Protein AF-A0AA39MMM9-F1 (afdb_monomer)

Organism: NCBI:txid47425

Radius of gyration: 21.9 Å; Cα contacts (8 Å, |Δi|>4): 600; chains: 1; bounding box: 53×46×62 Å

Secondary structure (DSSP, 8-state):
------PPTT-------SS------------GGG---------S-THHHHHHHHHHHHTTT--EEEEEE----S--HHHHHHHHTGGGEEEEEEEE-GGGGGGGGGGTT--TT--EEEEEE----TT-------GGGTT-TT--EEEEES-----TTSS-GGG-SEEEESSSSS---HHHHHH-TT--EEEE---GGG-----PPEE-TT--EEEE---TTHHHHHHHEE-TT--EEEE-TTSSTT-HHHHHHHHHHHHHHHT----EEEE---TT--THHHHHHHHT-TT--EEEE-S--HHHHHHHHHHHHH--

Nearest PDB structures (foldseek):
  4onq-assembly1_A  TM=5.165E-01  e=9.467E+00  Nicotiana tabacum
  7xuh-assembly1_A  TM=2.900E-01  e=2.124E+00  Homo sapiens
  4nzj-assembly1_A  TM=3.693E-01  e=8.975E+00  Bacteroides fragilis NCTC 9343
  4onj-assembly1_A  TM=2.825E-01  e=8.975E+00  Nicotiana tabacum

Structure (mmCIF, N/CA/C/O backbone):
data_AF-A0AA39MMM9-F1
#
_entry.id   AF-A0AA39MMM9-F1
#
loop_
_atom_site.group_PDB
_atom_site.id
_atom_site.type_symbol
_atom_site.label_atom_id
_atom_site.label_alt_id
_atom_site.label_comp_id
_atom_site.label_asym_id
_atom_site.label_entity_id
_atom_site.label_seq_id
_atom_site.pdbx_PDB_ins_code
_atom_site.Cartn_x
_atom_site.Cartn_y
_atom_site.Cartn_z
_atom_site.occupancy
_atom_site.B_iso_or_equiv
_atom_site.auth_seq_id
_atom_site.auth_comp_id
_atom_site.auth_asym_id
_atom_site.auth_atom_id
_atom_site.pdbx_PDB_model_num
ATOM 1 N N . MET A 1 1 ? 28.972 -2.865 10.527 1.00 24.56 1 MET A N 1
ATOM 2 C CA . MET A 1 1 ? 28.352 -4.112 11.024 1.00 24.56 1 MET A CA 1
ATOM 3 C C . MET A 1 1 ? 26.846 -3.914 10.938 1.00 24.56 1 MET A C 1
ATOM 5 O O . MET A 1 1 ? 26.299 -3.146 11.717 1.00 24.56 1 MET A O 1
ATOM 9 N N . THR A 1 2 ? 26.211 -4.451 9.898 1.00 24.20 2 THR A N 1
ATOM 10 C CA . THR A 1 2 ? 24.817 -4.130 9.550 1.00 24.20 2 THR A CA 1
ATOM 11 C C . THR A 1 2 ? 23.917 -5.272 10.001 1.00 24.20 2 THR A C 1
ATOM 13 O O . THR A 1 2 ? 24.153 -6.419 9.630 1.00 24.20 2 THR A O 1
ATOM 16 N N . TYR A 1 3 ? 22.902 -4.968 10.806 1.00 22.06 3 TYR A N 1
ATOM 17 C CA . TYR A 1 3 ? 21.914 -5.947 11.250 1.00 22.06 3 TYR A CA 1
ATOM 18 C C . TYR A 1 3 ? 20.801 -6.074 10.207 1.00 22.06 3 TYR A C 1
ATOM 20 O O . TYR A 1 3 ? 20.122 -5.098 9.893 1.00 22.06 3 TYR A O 1
ATOM 28 N N . VAL A 1 4 ? 20.587 -7.286 9.695 1.00 25.67 4 VAL A N 1
ATOM 29 C CA . VAL A 1 4 ? 19.349 -7.657 9.000 1.00 25.67 4 VAL A CA 1
ATOM 30 C C . VAL A 1 4 ? 18.414 -8.235 10.055 1.00 25.67 4 VAL A C 1
ATOM 32 O O . VAL A 1 4 ? 18.510 -9.408 10.408 1.00 25.67 4 VAL A O 1
ATOM 35 N N . MET A 1 5 ? 17.531 -7.405 10.601 1.00 24.44 5 MET A N 1
ATOM 36 C CA . MET A 1 5 ? 16.431 -7.892 11.433 1.00 24.44 5 MET A CA 1
ATOM 37 C C . MET A 1 5 ? 15.344 -8.432 10.502 1.00 24.44 5 MET A C 1
ATOM 39 O O . MET A 1 5 ? 14.824 -7.697 9.662 1.00 24.44 5 MET A O 1
ATOM 43 N N . ARG A 1 6 ? 15.004 -9.720 10.634 1.00 24.30 6 ARG A N 1
ATOM 44 C CA . ARG A 1 6 ? 13.805 -10.286 10.001 1.00 24.30 6 ARG A CA 1
ATOM 45 C C . ARG A 1 6 ? 12.577 -9.613 10.617 1.00 24.30 6 ARG A C 1
ATOM 47 O O . ARG A 1 6 ? 12.167 -9.966 11.717 1.00 24.30 6 ARG A O 1
ATOM 54 N N . GLY A 1 7 ? 12.016 -8.636 9.911 1.00 29.09 7 GLY A N 1
ATOM 55 C CA . GLY A 1 7 ? 10.635 -8.210 10.114 1.00 29.09 7 GLY A CA 1
ATOM 56 C C . GLY A 1 7 ? 9.666 -9.248 9.544 1.00 29.09 7 GLY A C 1
ATOM 57 O O . GLY A 1 7 ? 10.056 -10.074 8.716 1.00 29.09 7 GLY A O 1
ATOM 58 N N . ALA A 1 8 ? 8.416 -9.208 10.006 1.00 27.25 8 ALA A N 1
ATOM 59 C CA . ALA A 1 8 ? 7.326 -10.037 9.496 1.00 27.25 8 ALA A CA 1
ATOM 60 C C . ALA A 1 8 ? 7.238 -9.989 7.950 1.00 27.25 8 ALA A C 1
ATOM 62 O O . ALA A 1 8 ? 7.577 -8.960 7.351 1.00 27.25 8 ALA A O 1
ATOM 63 N N . PRO A 1 9 ? 6.798 -11.081 7.293 1.00 27.22 9 PRO A N 1
ATOM 64 C CA . PRO A 1 9 ? 6.631 -11.113 5.841 1.00 27.22 9 PRO A CA 1
ATOM 65 C C . PRO A 1 9 ? 5.718 -9.959 5.401 1.00 27.22 9 PRO A C 1
ATOM 67 O O . PRO A 1 9 ? 4.576 -9.881 5.836 1.00 27.22 9 PRO A O 1
ATOM 70 N N . GLY A 1 10 ? 6.249 -9.044 4.585 1.00 30.28 10 GLY A N 1
ATOM 71 C CA . GLY A 1 10 ? 5.505 -7.898 4.044 1.00 30.28 10 GLY A CA 1
ATOM 72 C C . GLY A 1 10 ? 5.986 -6.512 4.488 1.00 30.28 10 GLY A C 1
ATOM 73 O O . GLY A 1 10 ? 5.628 -5.529 3.852 1.00 30.28 10 GLY A O 1
ATOM 74 N N . CYS A 1 11 ? 6.851 -6.386 5.504 1.00 27.75 11 CYS A N 1
ATOM 75 C CA . CYS A 1 11 ? 7.323 -5.071 5.961 1.00 27.75 11 CYS A CA 1
ATOM 76 C C . CYS A 1 11 ? 8.853 -4.948 5.902 1.00 27.75 11 CYS A C 1
ATOM 78 O O . CYS A 1 11 ? 9.574 -5.344 6.819 1.00 27.75 11 CYS A O 1
ATOM 80 N N . TRP A 1 12 ? 9.364 -4.370 4.812 1.00 36.41 12 TRP A N 1
ATOM 81 C CA . TRP A 1 12 ? 10.788 -4.07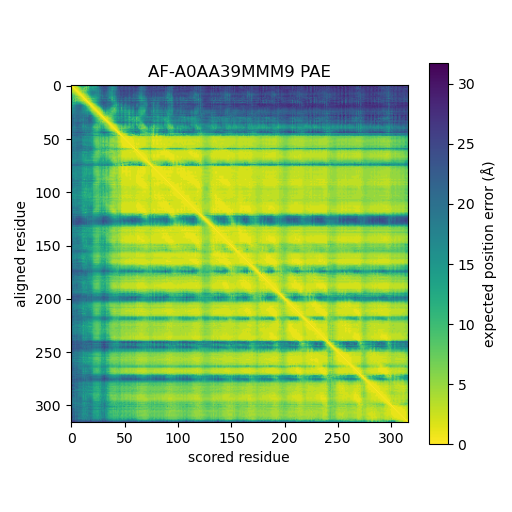1 4.650 1.00 36.41 12 TRP A CA 1
ATOM 82 C C . TRP A 1 12 ? 11.092 -2.672 5.208 1.00 36.41 12 TRP A C 1
ATOM 84 O O . TRP A 1 12 ? 10.772 -1.668 4.574 1.00 36.41 12 TRP A O 1
ATOM 94 N N . ARG A 1 13 ? 11.716 -2.581 6.392 1.00 31.34 13 ARG A N 1
ATOM 95 C CA . ARG A 1 13 ? 12.253 -1.309 6.917 1.00 31.34 13 ARG A CA 1
ATOM 96 C C . ARG A 1 13 ? 13.713 -1.130 6.495 1.00 31.34 13 ARG A C 1
ATOM 98 O O . ARG A 1 13 ? 14.537 -2.017 6.704 1.00 31.34 13 ARG A O 1
ATOM 105 N N . TRP A 1 14 ? 14.024 0.033 5.926 1.00 38.66 14 TRP A N 1
ATOM 106 C CA . TRP A 1 14 ? 15.371 0.422 5.504 1.00 38.66 14 TRP A CA 1
ATOM 107 C C . TRP A 1 14 ? 16.007 1.349 6.541 1.00 38.66 14 TRP A C 1
ATOM 109 O O . TRP A 1 14 ? 15.397 2.341 6.929 1.00 38.66 14 TRP A O 1
ATOM 119 N N . TYR A 1 15 ? 17.249 1.067 6.935 1.00 31.44 15 TYR A N 1
ATOM 120 C CA . TYR A 1 15 ? 18.100 2.017 7.653 1.00 31.44 15 TYR A CA 1
ATOM 121 C C . TYR A 1 15 ? 19.281 2.377 6.751 1.00 31.44 15 TYR A C 1
ATOM 123 O O . TYR A 1 15 ? 20.077 1.508 6.396 1.00 31.44 15 TYR A O 1
ATOM 131 N N . ALA A 1 16 ? 19.380 3.647 6.359 1.00 33.34 16 ALA A N 1
ATOM 132 C CA . ALA A 1 16 ? 20.554 4.188 5.685 1.00 33.34 16 ALA A CA 1
ATOM 133 C C . ALA A 1 16 ? 21.486 4.784 6.748 1.00 33.34 16 ALA A C 1
ATOM 135 O O . ALA A 1 16 ? 21.186 5.826 7.326 1.00 33.34 16 ALA A O 1
ATOM 136 N N . LEU A 1 17 ? 22.601 4.111 7.025 1.00 29.41 17 LEU A N 1
ATOM 137 C CA . LEU A 1 17 ? 23.697 4.660 7.819 1.00 29.41 17 LEU A CA 1
ATOM 138 C C . LEU A 1 17 ? 24.858 4.955 6.868 1.00 29.41 17 LEU A C 1
ATOM 140 O O . LEU A 1 17 ? 25.491 4.026 6.388 1.00 29.41 17 LEU A O 1
ATOM 144 N N . GLY A 1 18 ? 25.098 6.244 6.611 1.00 31.69 18 GLY A N 1
ATOM 145 C CA . GLY A 1 18 ? 26.367 6.785 6.114 1.00 31.69 18 GLY A CA 1
ATOM 146 C C . GLY A 1 18 ? 26.784 6.424 4.684 1.00 31.69 18 GLY A C 1
ATOM 147 O O . GLY A 1 18 ? 27.328 5.357 4.453 1.00 31.69 18 GLY A O 1
ATOM 148 N N . GLY A 1 19 ? 26.619 7.381 3.763 1.00 34.16 19 GLY A N 1
ATOM 149 C CA . GLY A 1 19 ? 27.627 7.815 2.774 1.00 34.16 19 GLY A CA 1
ATOM 150 C C . GLY A 1 19 ? 28.210 6.866 1.716 1.00 34.16 19 GLY A C 1
ATOM 151 O O . GLY A 1 19 ? 28.718 7.377 0.725 1.00 34.16 19 GLY A O 1
ATOM 152 N N . GLU A 1 20 ? 28.133 5.543 1.848 1.00 31.00 20 GLU A N 1
ATOM 153 C CA . GLU A 1 20 ? 28.738 4.600 0.901 1.00 31.00 20 GLU A CA 1
ATOM 154 C C . GLU A 1 20 ? 27.697 3.637 0.320 1.00 31.00 20 GLU A C 1
ATOM 156 O O . GLU A 1 20 ? 26.961 2.944 1.027 1.00 31.00 20 GLU A O 1
ATOM 161 N N . ILE A 1 21 ? 27.621 3.615 -1.013 1.00 37.59 21 ILE A N 1
ATOM 162 C CA . ILE A 1 21 ? 26.706 2.770 -1.780 1.00 37.59 21 ILE A CA 1
ATOM 163 C C . ILE A 1 21 ? 27.302 1.359 -1.843 1.00 37.59 21 ILE A C 1
ATOM 165 O O . ILE A 1 21 ? 28.149 1.057 -2.678 1.00 37.59 21 ILE A O 1
ATOM 169 N N . LEU A 1 22 ? 26.862 0.483 -0.940 1.00 36.06 22 LEU A N 1
ATOM 170 C CA . LEU A 1 22 ? 27.224 -0.935 -0.948 1.00 36.06 22 LEU A CA 1
ATOM 171 C C . LEU A 1 22 ? 26.359 -1.715 -1.948 1.00 36.06 22 LEU A C 1
ATOM 173 O O . LEU A 1 22 ? 25.145 -1.857 -1.776 1.00 36.06 22 LEU A O 1
ATOM 177 N N . LEU A 1 23 ? 27.009 -2.267 -2.973 1.00 40.12 23 LEU A N 1
ATOM 178 C CA . LEU A 1 23 ? 26.422 -3.209 -3.919 1.00 40.12 23 LEU A CA 1
ATOM 179 C C . LEU A 1 23 ? 26.396 -4.617 -3.302 1.00 40.12 23 LEU A C 1
ATOM 181 O O . LEU A 1 23 ? 27.430 -5.275 -3.210 1.00 40.12 23 LEU A O 1
ATOM 185 N N . TYR A 1 24 ? 25.221 -5.118 -2.921 1.00 42.00 24 TYR A N 1
ATOM 186 C CA . TYR A 1 24 ? 25.049 -6.541 -2.612 1.00 42.00 24 TYR A CA 1
ATOM 187 C C . TYR A 1 24 ? 24.431 -7.242 -3.812 1.00 42.00 24 TYR A C 1
ATOM 189 O O . TYR A 1 24 ? 23.213 -7.360 -3.917 1.00 42.00 24 TYR A O 1
ATOM 197 N N . LEU A 1 25 ? 25.280 -7.731 -4.713 1.00 42.00 25 LEU A N 1
ATOM 198 C CA . LEU A 1 25 ? 24.869 -8.731 -5.685 1.00 42.00 25 LEU A CA 1
ATOM 199 C C . LEU A 1 25 ? 24.942 -10.096 -4.984 1.00 42.00 25 LEU A C 1
ATOM 201 O O . LEU A 1 25 ? 25.959 -10.782 -5.036 1.00 42.00 25 LEU A O 1
ATOM 205 N N . LEU A 1 26 ? 23.882 -10.485 -4.270 1.00 42.44 26 LEU A N 1
ATOM 206 C CA . LEU A 1 26 ? 23.751 -11.857 -3.768 1.00 42.44 26 LEU A CA 1
ATOM 207 C C . LEU A 1 26 ? 23.406 -12.772 -4.953 1.00 42.44 26 LEU A C 1
ATOM 209 O O . LEU A 1 26 ? 22.268 -13.191 -5.144 1.00 42.44 26 LEU A O 1
ATOM 213 N N . LEU A 1 27 ? 24.411 -13.034 -5.791 1.00 43.75 27 LEU A N 1
ATOM 214 C CA . LEU A 1 27 ? 24.375 -14.096 -6.785 1.00 43.75 27 LEU A CA 1
ATOM 215 C C . LEU A 1 27 ? 24.602 -15.413 -6.058 1.00 43.75 27 LEU A C 1
ATOM 217 O O . LEU A 1 27 ? 25.735 -15.851 -5.867 1.00 43.75 27 LEU A O 1
ATOM 221 N N . VAL A 1 28 ? 23.522 -16.071 -5.659 1.00 39.03 28 VAL A N 1
ATOM 222 C CA . VAL A 1 28 ? 23.618 -17.501 -5.386 1.00 39.03 28 VAL A CA 1
ATOM 223 C C . VAL A 1 28 ? 23.713 -18.184 -6.749 1.00 39.03 28 VAL A C 1
ATOM 225 O O . VAL A 1 28 ? 22.704 -18.389 -7.418 1.00 39.03 28 VAL A O 1
ATOM 228 N N . CYS A 1 29 ? 24.935 -18.489 -7.195 1.00 39.22 29 CYS A N 1
ATOM 229 C CA . CYS A 1 29 ? 25.184 -19.368 -8.341 1.00 39.22 29 CYS A CA 1
ATOM 230 C C . CYS A 1 29 ? 24.772 -20.804 -7.972 1.00 39.22 29 CYS A C 1
ATOM 232 O O . CYS A 1 29 ? 25.614 -21.654 -7.698 1.00 39.22 29 CYS A O 1
ATOM 234 N N . GLY A 1 30 ? 23.466 -21.054 -7.896 1.00 46.22 30 GLY A N 1
ATOM 235 C CA . GLY A 1 30 ? 22.885 -22.387 -7.762 1.00 46.22 30 GLY A CA 1
ATOM 236 C C . GLY A 1 30 ? 22.418 -22.941 -9.115 1.00 46.22 30 GLY A C 1
ATOM 237 O O . GLY A 1 30 ? 22.436 -22.227 -10.117 1.00 46.22 30 GLY A O 1
ATOM 238 N N . PRO A 1 31 ? 21.973 -24.204 -9.190 1.00 52.19 31 PRO A N 1
ATOM 239 C CA . PRO A 1 31 ? 21.273 -24.725 -10.368 1.00 52.19 31 PRO A CA 1
ATOM 240 C C . PRO A 1 31 ? 19.986 -23.918 -10.643 1.00 52.19 31 PRO A C 1
ATOM 242 O O . PRO A 1 31 ? 19.476 -23.311 -9.702 1.00 52.19 31 PRO A O 1
ATOM 245 N N . PRO A 1 32 ? 19.441 -23.899 -11.883 1.00 54.19 32 PRO A N 1
ATOM 246 C CA . PRO A 1 32 ? 18.287 -23.080 -12.313 1.00 54.19 32 PRO A CA 1
ATOM 247 C C . PRO A 1 32 ? 17.077 -23.060 -11.361 1.00 54.19 32 PRO A C 1
ATOM 249 O O . PRO A 1 32 ? 16.343 -22.079 -11.304 1.00 54.19 32 PRO A O 1
ATOM 252 N N . SER A 1 33 ? 16.908 -24.109 -10.555 1.00 48.94 33 SER A N 1
ATOM 253 C CA . SER A 1 33 ? 15.868 -24.254 -9.533 1.00 48.94 33 SER A CA 1
ATOM 254 C C . SER A 1 33 ? 16.064 -23.423 -8.251 1.00 48.94 33 SER A C 1
ATOM 256 O O . SER A 1 33 ? 15.119 -23.296 -7.480 1.00 48.94 33 SER A O 1
ATOM 258 N N . VAL A 1 34 ? 17.246 -22.844 -8.000 1.00 53.69 34 VAL A N 1
ATOM 259 C CA . VAL A 1 34 ? 17.585 -22.095 -6.762 1.00 53.69 34 VAL A CA 1
ATOM 260 C C . VAL A 1 34 ? 17.582 -20.566 -6.977 1.00 53.69 34 VAL A C 1
ATOM 262 O O . VAL A 1 34 ? 17.817 -19.790 -6.053 1.00 53.69 34 VAL A O 1
ATOM 265 N N . TRP A 1 35 ? 17.257 -20.094 -8.184 1.00 57.50 35 TRP A N 1
ATOM 266 C CA . TRP A 1 35 ? 17.315 -18.680 -8.594 1.00 57.50 35 TRP A CA 1
ATOM 267 C C . TRP A 1 35 ? 16.053 -17.936 -8.162 1.00 57.50 35 TRP A C 1
ATOM 269 O O . TRP A 1 35 ? 15.342 -17.373 -8.986 1.00 57.50 35 TRP A O 1
ATOM 279 N N . LEU A 1 36 ? 15.704 -18.007 -6.879 1.00 48.03 36 LEU A N 1
ATOM 280 C CA . LEU A 1 36 ? 14.368 -17.599 -6.456 1.00 48.03 36 LEU A CA 1
ATOM 281 C C . LEU A 1 36 ? 14.269 -16.127 -6.053 1.00 48.03 36 LEU A C 1
ATOM 283 O O . LEU A 1 36 ? 13.216 -15.548 -6.273 1.00 48.03 36 LEU A O 1
ATOM 287 N N . HIS A 1 37 ? 15.324 -15.486 -5.539 1.00 53.12 37 HIS A N 1
ATOM 288 C CA . HIS A 1 37 ? 15.257 -14.074 -5.131 1.00 53.12 37 HIS A CA 1
ATOM 289 C C . HIS A 1 37 ? 16.625 -13.383 -5.230 1.00 53.12 37 HIS A C 1
ATOM 291 O O . HIS A 1 37 ? 17.426 -13.430 -4.298 1.00 53.12 37 HIS A O 1
ATOM 297 N N . GLY A 1 38 ? 16.898 -12.728 -6.361 1.00 52.44 38 GLY A N 1
ATOM 298 C CA . GLY A 1 38 ? 18.051 -11.841 -6.518 1.00 52.44 38 GLY A CA 1
ATOM 299 C C . GLY A 1 38 ? 17.666 -10.402 -6.184 1.00 52.44 38 GLY A C 1
ATOM 300 O O . GLY A 1 38 ? 16.723 -9.862 -6.751 1.00 52.44 38 GLY A O 1
ATOM 301 N N . ARG A 1 39 ? 18.389 -9.743 -5.277 1.00 54.84 39 ARG A N 1
ATOM 302 C CA . ARG A 1 39 ? 18.259 -8.294 -5.093 1.00 54.84 39 ARG A CA 1
ATOM 303 C C . ARG A 1 39 ? 19.401 -7.617 -5.835 1.00 54.84 39 ARG A C 1
ATOM 305 O O . ARG A 1 39 ? 20.550 -7.760 -5.441 1.00 54.84 39 ARG A O 1
ATOM 312 N N . ILE A 1 40 ? 19.084 -6.895 -6.905 1.00 57.06 40 ILE A N 1
ATOM 313 C CA . ILE A 1 40 ? 20.076 -6.176 -7.709 1.00 57.06 40 ILE A CA 1
ATOM 314 C C . ILE A 1 40 ? 19.951 -4.683 -7.419 1.00 57.06 40 ILE A C 1
ATOM 316 O O . ILE A 1 40 ? 19.265 -3.987 -8.151 1.00 57.06 40 ILE A O 1
ATOM 320 N N . VAL A 1 41 ? 20.596 -4.188 -6.363 1.00 58.22 41 VAL A N 1
ATOM 321 C CA . VAL A 1 41 ? 20.759 -2.734 -6.185 1.00 58.22 41 VAL A CA 1
ATOM 322 C C . VAL A 1 41 ? 21.874 -2.312 -7.128 1.00 58.22 41 VAL A C 1
ATOM 324 O O . VAL A 1 41 ? 22.958 -2.867 -7.025 1.00 58.22 41 VAL A O 1
ATOM 327 N N . ILE A 1 42 ? 21.615 -1.406 -8.066 1.00 59.25 42 ILE A N 1
ATOM 328 C CA . ILE A 1 42 ? 22.569 -1.018 -9.110 1.00 59.25 42 ILE A CA 1
ATOM 329 C C . ILE A 1 42 ? 23.114 0.380 -8.813 1.00 59.25 42 ILE A C 1
ATOM 331 O O . ILE A 1 42 ? 22.348 1.276 -8.482 1.00 59.25 42 ILE A O 1
ATOM 335 N N . ALA A 1 43 ? 24.426 0.564 -8.947 1.00 56.94 43 ALA A N 1
ATOM 336 C CA . ALA A 1 43 ? 25.075 1.870 -8.945 1.00 56.94 43 ALA A CA 1
ATOM 337 C C . ALA A 1 43 ? 25.878 2.014 -10.244 1.00 56.94 43 ALA A C 1
ATOM 339 O O . ALA A 1 43 ? 26.454 1.043 -10.723 1.00 56.94 43 ALA A O 1
ATOM 340 N N . ASP A 1 44 ? 25.847 3.200 -10.839 1.00 56.88 44 ASP A N 1
ATOM 341 C CA . ASP A 1 44 ? 26.251 3.491 -12.216 1.00 56.88 44 ASP A CA 1
ATOM 342 C C . ASP A 1 44 ? 27.652 2.950 -12.587 1.00 56.88 44 ASP A C 1
ATOM 344 O O . ASP A 1 44 ? 28.655 3.412 -12.046 1.00 56.88 44 ASP A O 1
ATOM 348 N N . CYS A 1 45 ? 27.732 1.943 -13.471 1.00 62.91 45 CYS A N 1
ATOM 349 C CA . CYS A 1 45 ? 28.985 1.358 -13.977 1.00 62.91 45 CYS A CA 1
ATOM 350 C C . CYS A 1 45 ? 28.755 0.566 -15.283 1.00 62.91 45 CYS A C 1
ATOM 352 O O . CYS A 1 45 ? 27.947 -0.363 -15.330 1.00 62.91 45 CYS A O 1
ATOM 354 N N . THR A 1 46 ? 29.527 0.841 -16.340 1.00 66.38 46 THR A N 1
ATOM 355 C CA . THR A 1 46 ? 29.458 0.129 -17.639 1.00 66.38 46 THR A CA 1
ATOM 356 C C . THR A 1 46 ? 29.798 -1.364 -17.541 1.00 66.38 46 THR A C 1
ATOM 358 O O . THR A 1 46 ? 29.153 -2.188 -18.189 1.00 66.38 46 THR A O 1
ATOM 361 N N . LEU A 1 47 ? 30.741 -1.739 -16.667 1.00 65.75 47 LEU A N 1
ATOM 362 C CA . LEU A 1 47 ? 31.103 -3.134 -16.349 1.00 65.75 47 LEU A CA 1
ATOM 363 C C . LEU A 1 47 ? 29.917 -3.968 -15.830 1.00 65.75 47 LEU A C 1
ATOM 365 O O . LEU A 1 47 ? 29.911 -5.198 -15.934 1.00 65.75 47 LEU A O 1
ATOM 369 N N . MET A 1 48 ? 28.885 -3.315 -15.293 1.00 81.06 48 MET A N 1
ATOM 370 C CA . MET A 1 48 ? 27.700 -4.007 -14.798 1.00 81.06 48 MET A CA 1
ATOM 371 C C . MET A 1 48 ? 26.755 -4.432 -15.921 1.00 81.06 48 MET A C 1
ATOM 373 O O . MET A 1 48 ? 26.013 -5.393 -15.737 1.00 81.06 48 MET A O 1
ATOM 377 N N . VAL A 1 49 ? 26.789 -3.773 -17.086 1.00 88.44 49 VAL A N 1
ATOM 378 C CA . VAL A 1 49 ? 25.868 -4.071 -18.196 1.00 88.44 49 VAL A CA 1
ATOM 379 C C . VAL A 1 49 ? 26.151 -5.452 -18.774 1.00 88.44 49 VAL A C 1
ATOM 381 O O . VAL A 1 49 ? 25.241 -6.273 -18.863 1.00 88.44 49 VAL A O 1
ATOM 384 N N . SER A 1 50 ? 27.413 -5.754 -19.087 1.00 88.94 50 SER A N 1
ATOM 385 C CA . SER A 1 50 ? 27.812 -7.062 -19.625 1.00 88.94 50 SER A CA 1
ATOM 386 C C . SER A 1 50 ? 27.581 -8.195 -18.621 1.00 88.94 50 SER A C 1
ATOM 388 O O . SER A 1 50 ? 27.128 -9.283 -18.990 1.00 88.94 50 SER A O 1
ATOM 390 N N . THR A 1 51 ? 27.827 -7.930 -17.336 1.00 88.06 51 THR A N 1
ATOM 391 C CA . THR A 1 51 ? 27.562 -8.877 -16.245 1.00 88.06 51 THR A CA 1
ATOM 392 C C . THR A 1 51 ? 26.065 -9.165 -16.122 1.00 88.06 51 THR A C 1
ATOM 394 O O . THR A 1 51 ? 25.664 -10.330 -16.075 1.00 88.06 51 THR A O 1
ATOM 397 N N . LEU A 1 52 ? 25.225 -8.124 -16.137 1.00 89.94 52 LEU A N 1
ATOM 398 C CA . LEU A 1 52 ? 23.770 -8.254 -16.093 1.00 89.94 52 LEU A CA 1
ATOM 399 C C . LEU A 1 52 ? 23.240 -9.004 -17.320 1.00 89.94 52 LEU A C 1
ATOM 401 O O . LEU A 1 52 ? 22.455 -9.933 -17.166 1.00 89.94 52 LEU A O 1
ATOM 405 N N . GLN A 1 53 ? 23.699 -8.669 -18.525 1.00 92.94 53 GLN A N 1
ATOM 406 C CA . GLN A 1 53 ? 23.317 -9.375 -19.751 1.00 92.94 53 GLN A CA 1
ATOM 407 C C . GLN A 1 53 ? 23.701 -10.859 -19.701 1.00 92.94 53 GLN A C 1
ATOM 409 O O . GLN A 1 53 ? 22.893 -11.718 -20.047 1.00 92.94 53 GLN A O 1
ATOM 414 N N . THR A 1 54 ? 24.903 -11.176 -19.210 1.00 91.69 54 THR A N 1
ATOM 415 C CA . THR A 1 54 ? 25.357 -12.564 -19.027 1.00 91.69 54 THR A CA 1
ATOM 416 C C . THR A 1 54 ? 24.490 -13.310 -18.011 1.00 91.69 54 THR A C 1
ATOM 418 O O . THR A 1 54 ? 24.172 -14.484 -18.191 1.00 91.69 54 THR A O 1
ATOM 421 N N . TYR A 1 55 ? 24.075 -12.643 -16.936 1.00 88.00 55 TYR A N 1
ATOM 422 C CA . TYR A 1 55 ? 23.157 -13.215 -15.954 1.00 88.00 55 TYR A CA 1
ATOM 423 C C . TYR A 1 55 ? 21.757 -13.452 -16.546 1.00 88.00 55 TYR A C 1
ATOM 425 O O . TYR A 1 55 ? 21.162 -14.519 -16.371 1.00 88.00 55 TYR A O 1
ATOM 433 N N . LEU A 1 56 ? 21.225 -12.473 -17.277 1.00 91.81 56 LEU A N 1
ATOM 434 C CA . LEU A 1 56 ? 19.895 -12.539 -17.880 1.00 91.81 56 LEU A CA 1
ATOM 435 C C . LEU A 1 56 ? 19.813 -13.595 -18.986 1.00 91.81 56 LEU A C 1
ATOM 437 O O . LEU A 1 56 ? 18.785 -14.266 -19.087 1.00 91.81 56 LEU A O 1
ATOM 441 N N . SER A 1 57 ? 20.898 -13.804 -19.741 1.00 93.31 57 SER A N 1
ATOM 442 C CA . SER A 1 57 ? 20.991 -14.879 -20.734 1.00 93.31 57 SER A CA 1
ATOM 443 C C . SER A 1 57 ? 21.069 -16.261 -20.081 1.00 93.31 57 SER A C 1
ATOM 445 O O . SER A 1 57 ? 20.363 -17.176 -20.497 1.00 93.31 57 SER A O 1
ATOM 447 N N . ARG A 1 58 ? 21.848 -16.412 -19.000 1.00 91.50 58 ARG A N 1
ATOM 448 C CA . ARG A 1 58 ? 21.968 -17.681 -18.257 1.00 91.50 58 ARG A CA 1
ATOM 449 C C . ARG A 1 58 ? 20.705 -18.068 -17.494 1.00 91.50 58 ARG A C 1
ATOM 451 O O . ARG A 1 58 ? 20.413 -19.251 -17.369 1.00 91.50 58 ARG A O 1
ATOM 458 N N . SER A 1 59 ? 19.953 -17.088 -17.000 1.00 89.56 59 SER A N 1
ATOM 459 C CA . SER A 1 59 ? 18.671 -17.323 -16.319 1.00 89.56 59 SER A CA 1
ATOM 460 C C . SER A 1 59 ? 17.522 -17.671 -17.278 1.00 89.56 59 SER A C 1
ATOM 462 O O . SER A 1 59 ? 16.419 -17.950 -16.816 1.00 89.56 59 SER A O 1
ATOM 464 N N . ALA A 1 60 ? 17.770 -17.686 -18.594 1.00 88.31 60 ALA A N 1
ATOM 465 C CA . ALA A 1 60 ? 16.852 -18.168 -19.626 1.00 88.31 60 ALA A CA 1
ATOM 466 C C . ALA A 1 60 ? 15.426 -17.593 -19.497 1.00 88.31 60 ALA A C 1
ATOM 468 O O . ALA A 1 60 ? 15.238 -16.387 -19.622 1.00 88.31 60 ALA A O 1
ATOM 469 N N . SER A 1 61 ? 14.417 -18.435 -19.263 1.00 90.38 61 SER A N 1
ATOM 470 C CA . SER A 1 61 ? 13.005 -18.050 -19.131 1.00 90.38 61 SER A CA 1
ATOM 471 C C . SER A 1 61 ? 12.538 -17.909 -17.678 1.00 90.38 61 SER A C 1
ATOM 473 O O . SER A 1 61 ? 11.338 -17.804 -17.431 1.00 90.38 61 SER A O 1
ATOM 475 N N . CYS A 1 62 ? 13.449 -17.924 -16.699 1.00 91.88 62 CYS A N 1
ATOM 476 C CA . CYS A 1 62 ? 13.069 -17.830 -15.291 1.00 91.88 62 CYS A CA 1
ATOM 477 C C . CYS A 1 62 ? 12.427 -16.465 -14.980 1.00 91.88 62 CYS A C 1
ATOM 479 O O . CYS A 1 62 ? 12.934 -15.446 -15.472 1.00 91.88 62 CYS A O 1
ATOM 481 N N . PRO A 1 63 ? 11.366 -16.416 -14.151 1.00 94.88 63 PRO A N 1
ATOM 482 C CA . PRO A 1 63 ? 10.817 -15.161 -13.650 1.00 94.88 63 PRO A CA 1
ATOM 483 C C . PRO A 1 63 ? 11.888 -14.310 -12.957 1.00 94.88 63 PRO A C 1
ATOM 485 O O . PRO A 1 63 ? 12.774 -14.830 -12.281 1.00 94.88 63 PRO A O 1
ATOM 488 N N . LEU A 1 64 ? 11.805 -12.996 -13.135 1.00 94.00 64 LEU A N 1
ATOM 489 C CA . LEU A 1 64 ? 12.757 -12.021 -12.626 1.00 94.00 64 LEU A CA 1
ATOM 490 C C . LEU A 1 64 ? 12.144 -11.236 -11.470 1.00 94.00 64 LEU A C 1
ATOM 492 O O . LEU A 1 64 ? 11.072 -10.639 -11.589 1.00 94.00 64 LEU A O 1
ATOM 496 N N . SER A 1 65 ? 12.870 -11.186 -10.360 1.00 93.56 65 SER A N 1
ATOM 497 C CA . SER A 1 65 ? 12.589 -10.294 -9.240 1.00 93.56 65 SER A CA 1
ATOM 498 C C . SER A 1 65 ? 13.821 -9.443 -8.969 1.00 93.56 65 SER A C 1
ATOM 500 O O . SER A 1 65 ? 14.924 -9.983 -8.963 1.00 93.56 65 SER A O 1
ATOM 502 N N . PHE A 1 66 ? 13.655 -8.130 -8.793 1.00 91.25 66 PHE A N 1
ATOM 503 C CA . PHE A 1 66 ? 14.771 -7.212 -8.547 1.00 91.25 66 PHE A CA 1
ATOM 504 C C . PHE A 1 66 ? 14.314 -5.880 -7.932 1.00 91.25 66 PHE A C 1
ATOM 506 O O . PHE A 1 66 ? 13.130 -5.544 -7.909 1.00 91.25 66 PHE A O 1
ATOM 513 N N . THR A 1 67 ? 15.280 -5.100 -7.444 1.00 92.00 67 THR A N 1
ATOM 514 C CA . THR A 1 67 ? 15.070 -3.735 -6.945 1.00 92.00 67 THR A CA 1
ATOM 515 C C . THR A 1 67 ? 16.044 -2.792 -7.625 1.00 92.00 67 THR A C 1
ATOM 517 O O . THR A 1 67 ? 17.184 -2.695 -7.194 1.00 92.00 67 THR A O 1
ATOM 520 N N . PHE A 1 68 ? 15.608 -2.081 -8.654 1.00 91.75 68 PHE A N 1
ATOM 521 C CA . PHE A 1 68 ? 16.431 -1.074 -9.302 1.00 91.75 68 PHE A CA 1
ATOM 522 C C . PHE A 1 68 ? 16.395 0.223 -8.493 1.00 91.75 68 PHE A C 1
ATOM 524 O O . PHE A 1 68 ? 15.320 0.721 -8.166 1.00 91.75 68 PHE A O 1
ATOM 531 N N . ALA A 1 69 ? 17.560 0.779 -8.178 1.00 90.25 69 ALA A N 1
ATOM 532 C CA . ALA A 1 69 ? 17.661 2.069 -7.516 1.00 90.25 69 ALA A CA 1
ATOM 533 C C . ALA A 1 69 ? 18.622 2.967 -8.291 1.00 90.25 69 ALA A C 1
ATOM 535 O O . ALA A 1 69 ? 19.680 2.512 -8.705 1.00 90.25 69 ALA A O 1
ATOM 536 N N . SER A 1 70 ? 18.263 4.232 -8.477 1.00 87.56 70 SER A N 1
ATOM 537 C CA . SER A 1 70 ? 19.134 5.247 -9.067 1.00 87.56 70 SER A CA 1
ATOM 538 C C . SER A 1 70 ? 18.936 6.564 -8.330 1.00 87.56 70 SER A C 1
ATOM 540 O O . SER A 1 70 ? 17.834 6.897 -7.901 1.00 87.56 70 SER A O 1
ATOM 542 N N . ARG A 1 71 ? 20.009 7.338 -8.179 1.00 85.94 71 ARG A N 1
ATOM 543 C CA . ARG A 1 71 ? 19.932 8.744 -7.749 1.00 85.94 71 ARG A CA 1
ATOM 544 C C . ARG A 1 71 ? 20.236 9.710 -8.896 1.00 85.94 71 ARG A C 1
ATOM 546 O O . ARG A 1 71 ? 20.012 10.904 -8.740 1.00 85.94 71 ARG A O 1
ATOM 553 N N . SER A 1 72 ? 20.709 9.196 -10.033 1.00 84.50 72 SER A N 1
ATOM 554 C CA . SER A 1 72 ? 20.957 9.987 -11.237 1.00 84.50 72 SER A CA 1
ATOM 555 C C . SER A 1 72 ? 19.680 10.126 -12.062 1.00 84.50 72 SER A C 1
ATOM 557 O O . SER A 1 72 ? 18.890 9.185 -12.154 1.00 84.50 72 SER A O 1
ATOM 559 N N . SER A 1 73 ? 19.500 11.293 -12.675 1.00 80.56 73 SER A N 1
ATOM 560 C CA . SER A 1 73 ? 18.437 11.586 -13.640 1.00 80.56 73 SER A CA 1
ATOM 561 C C . SER A 1 73 ? 18.810 11.225 -15.085 1.00 80.56 73 SER A C 1
ATOM 563 O O . SER A 1 73 ? 17.978 11.381 -15.977 1.00 80.56 73 SER A O 1
ATOM 565 N N . SER A 1 74 ? 20.039 10.757 -15.335 1.00 81.75 74 SER A N 1
ATOM 566 C CA . SER A 1 74 ? 20.502 10.350 -16.665 1.00 81.75 74 SER A CA 1
ATOM 567 C C . SER A 1 74 ? 19.966 8.977 -17.077 1.00 81.75 74 SER A C 1
ATOM 569 O O . SER A 1 74 ? 19.768 8.096 -16.239 1.00 81.75 74 SER A O 1
ATOM 571 N N . SER A 1 75 ? 19.790 8.777 -18.388 1.00 72.50 75 SER A N 1
ATOM 572 C CA . SER A 1 75 ? 19.448 7.477 -18.977 1.00 72.50 75 SER A CA 1
ATOM 573 C 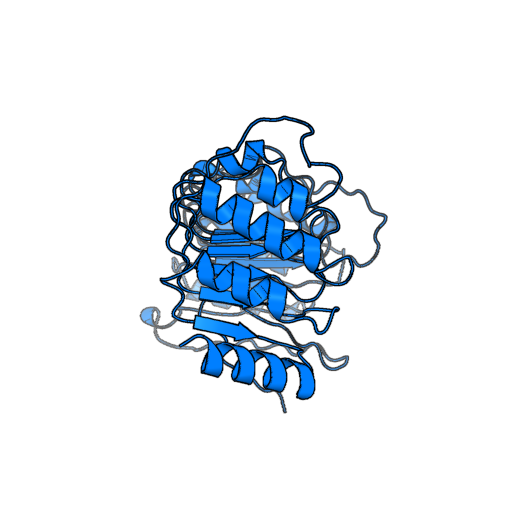C . SER A 1 75 ? 20.387 6.386 -18.468 1.00 72.50 75 SER A C 1
ATOM 575 O O . SER A 1 75 ? 21.608 6.564 -18.479 1.00 72.50 75 SER A O 1
ATOM 577 N N . HIS A 1 76 ? 19.826 5.254 -18.053 1.00 82.50 76 HIS A N 1
ATOM 578 C CA . HIS A 1 76 ? 20.591 4.189 -17.427 1.00 82.50 76 HIS A CA 1
ATOM 579 C C . HIS A 1 76 ? 20.538 2.936 -18.302 1.00 82.50 76 HIS A C 1
ATOM 581 O O . HIS A 1 76 ? 19.530 2.238 -18.321 1.00 82.50 76 HIS A O 1
ATOM 587 N N . LEU A 1 77 ? 21.653 2.598 -18.959 1.00 90.50 77 LEU A N 1
ATOM 588 C CA . LEU A 1 77 ? 21.752 1.405 -19.822 1.00 90.50 77 LEU A CA 1
ATOM 589 C C . LEU A 1 77 ? 21.319 0.109 -19.111 1.00 90.50 77 LEU A C 1
ATOM 591 O O . LEU A 1 77 ? 20.835 -0.829 -19.736 1.00 90.50 77 LEU A O 1
ATOM 595 N N . LEU A 1 78 ? 21.480 0.049 -17.787 1.00 90.31 78 LEU A N 1
ATOM 596 C CA . LEU A 1 78 ? 21.038 -1.081 -16.971 1.00 90.31 78 LEU A CA 1
ATOM 597 C C . LEU A 1 78 ? 19.513 -1.161 -16.867 1.00 90.31 78 LEU A C 1
ATOM 599 O O . LEU A 1 78 ? 18.970 -2.263 -16.914 1.00 90.31 78 LEU A O 1
ATOM 603 N N . LEU A 1 79 ? 18.828 -0.019 -16.776 1.00 93.31 79 LEU A N 1
ATOM 604 C CA . LEU A 1 79 ? 17.371 0.033 -16.843 1.00 93.31 79 LEU A CA 1
ATOM 605 C C . LEU A 1 79 ? 16.883 -0.441 -18.213 1.00 93.31 79 LEU A C 1
ATOM 607 O O . LEU A 1 79 ? 15.982 -1.272 -18.263 1.00 93.31 79 LEU A O 1
ATOM 611 N N . ASP A 1 80 ? 17.528 -0.005 -19.299 1.00 94.50 80 ASP A N 1
ATOM 612 C CA . ASP A 1 80 ? 17.174 -0.422 -20.663 1.00 94.50 80 ASP A CA 1
ATOM 613 C C . ASP A 1 80 ? 17.305 -1.943 -20.840 1.00 94.50 80 ASP A C 1
ATOM 615 O O . ASP A 1 80 ? 16.406 -2.606 -21.369 1.00 94.50 80 ASP A O 1
ATOM 619 N N . VAL A 1 81 ? 18.392 -2.529 -20.320 1.00 94.69 81 VAL A N 1
ATOM 620 C CA . VAL A 1 81 ? 18.570 -3.986 -20.298 1.00 94.69 81 VAL A CA 1
ATOM 621 C C . VAL A 1 81 ? 17.445 -4.653 -19.504 1.00 94.69 81 VAL A C 1
ATOM 623 O O . VAL A 1 81 ? 16.832 -5.590 -20.008 1.00 94.69 81 VAL A O 1
ATOM 626 N N . LEU A 1 82 ? 17.107 -4.177 -18.305 1.00 95.19 82 LEU A N 1
ATOM 627 C CA . LEU A 1 82 ? 16.012 -4.756 -17.514 1.00 95.19 82 LEU A CA 1
ATOM 628 C C . LEU A 1 82 ? 14.656 -4.660 -18.233 1.00 95.19 82 LEU A C 1
ATOM 630 O O . LEU A 1 82 ? 13.912 -5.643 -18.258 1.00 95.19 82 LEU A O 1
ATOM 634 N N . VAL A 1 83 ? 14.353 -3.508 -18.840 1.00 96.62 83 VAL A N 1
ATOM 635 C CA . VAL A 1 83 ? 13.122 -3.227 -19.605 1.00 96.62 83 VAL A CA 1
ATOM 636 C C . VAL A 1 83 ? 12.976 -4.174 -20.794 1.00 96.62 83 VAL A C 1
ATOM 638 O O . VAL A 1 83 ? 11.872 -4.657 -21.068 1.00 96.62 83 VAL A O 1
ATOM 641 N N . SER A 1 84 ? 14.082 -4.523 -21.458 1.00 96.81 84 SER A N 1
ATOM 642 C CA . SER A 1 84 ? 14.073 -5.481 -22.573 1.00 96.81 84 SER A CA 1
ATOM 643 C C . SER A 1 84 ? 13.576 -6.880 -22.166 1.00 96.81 84 SER A C 1
ATOM 645 O O . SER A 1 84 ? 12.976 -7.580 -22.986 1.00 96.81 84 SER A O 1
ATOM 647 N N . HIS A 1 85 ? 13.718 -7.236 -20.883 1.00 96.81 85 HIS A N 1
ATOM 648 C CA . HIS A 1 85 ? 13.282 -8.500 -20.281 1.00 96.81 85 HIS A CA 1
ATOM 649 C C . HIS A 1 85 ? 11.998 -8.374 -19.430 1.00 96.81 85 HIS A C 1
ATOM 651 O O . HIS A 1 85 ? 11.744 -9.225 -18.571 1.00 96.81 85 HIS A O 1
ATOM 657 N N . SER A 1 86 ? 11.182 -7.338 -19.661 1.00 97.88 86 SER A N 1
ATOM 658 C CA . SER A 1 86 ? 9.933 -7.058 -18.920 1.00 97.88 86 SER A CA 1
ATOM 659 C C . SER A 1 86 ? 8.941 -8.220 -18.853 1.00 97.88 86 SER A C 1
ATOM 661 O O . SER A 1 86 ? 8.320 -8.430 -17.813 1.00 97.88 86 SER A O 1
ATOM 663 N N . GLU A 1 87 ? 8.879 -9.063 -19.885 1.00 98.00 87 GLU A N 1
ATOM 664 C CA . GLU A 1 87 ? 7.972 -10.224 -19.936 1.00 98.00 87 GLU A CA 1
ATOM 665 C C . GLU A 1 87 ? 8.185 -11.232 -18.803 1.00 98.00 87 GLU A C 1
ATOM 667 O O . GLU A 1 87 ? 7.285 -11.994 -18.447 1.00 98.00 87 GLU A O 1
ATOM 672 N N . ARG A 1 88 ? 9.385 -11.226 -18.218 1.00 96.88 88 ARG A N 1
ATOM 673 C CA . ARG A 1 88 ? 9.773 -12.122 -17.132 1.00 96.88 88 ARG A CA 1
ATOM 674 C C . ARG A 1 88 ? 9.559 -11.503 -15.754 1.00 96.88 88 ARG A C 1
ATOM 676 O O . ARG A 1 88 ? 9.737 -12.202 -14.763 1.00 96.88 88 ARG A O 1
ATOM 683 N N . TRP A 1 89 ? 9.234 -10.216 -15.655 1.00 97.50 89 TRP A N 1
ATOM 684 C CA . TRP A 1 89 ? 9.136 -9.516 -14.374 1.00 97.50 89 TRP A CA 1
ATOM 685 C C . TRP A 1 89 ? 8.029 -10.106 -13.501 1.00 97.50 89 TRP A C 1
ATOM 687 O O . TRP A 1 89 ? 6.903 -10.272 -13.952 1.00 97.50 89 TRP A O 1
ATOM 697 N N . MET A 1 90 ? 8.356 -10.401 -12.242 1.00 96.88 90 MET A N 1
ATOM 698 C CA . MET A 1 90 ? 7.437 -10.961 -11.250 1.00 96.88 90 MET A CA 1
ATOM 699 C C . MET A 1 90 ? 7.303 -10.057 -10.023 1.00 96.88 90 MET A C 1
ATOM 701 O O . MET A 1 90 ? 6.194 -9.654 -9.696 1.00 96.88 90 MET A O 1
ATOM 705 N N . ASN A 1 91 ? 8.415 -9.701 -9.373 1.00 96.81 91 ASN A N 1
ATOM 706 C CA . ASN A 1 91 ? 8.415 -8.807 -8.207 1.00 96.81 91 ASN A CA 1
ATOM 707 C C . ASN A 1 91 ? 9.454 -7.712 -8.428 1.00 96.81 91 ASN A C 1
ATOM 709 O O . ASN A 1 91 ? 10.655 -7.984 -8.365 1.00 96.81 91 ASN A O 1
ATOM 713 N N . VAL A 1 92 ? 9.006 -6.500 -8.733 1.00 96.56 92 VAL A N 1
ATOM 714 C CA . VAL A 1 92 ? 9.885 -5.414 -9.169 1.00 96.56 92 VAL A CA 1
ATOM 715 C C . VAL A 1 92 ? 9.717 -4.203 -8.273 1.00 96.56 92 VAL A C 1
ATOM 717 O O . VAL A 1 92 ? 8.605 -3.768 -7.987 1.00 96.56 92 VAL A O 1
ATOM 720 N N . ALA A 1 93 ? 10.838 -3.629 -7.853 1.00 96.06 93 ALA A N 1
ATOM 721 C CA . ALA A 1 93 ? 10.865 -2.362 -7.144 1.00 96.06 93 ALA A CA 1
ATOM 722 C C . ALA A 1 93 ? 11.767 -1.362 -7.871 1.00 96.06 93 ALA A C 1
ATOM 724 O O . ALA A 1 93 ? 12.883 -1.705 -8.257 1.00 96.06 93 ALA A O 1
ATOM 725 N N . PHE A 1 94 ? 11.298 -0.128 -8.017 1.00 94.69 94 PHE A N 1
ATOM 726 C CA . PHE A 1 94 ? 12.045 1.007 -8.542 1.00 94.69 94 PHE A CA 1
ATOM 727 C C . PHE A 1 94 ? 12.171 2.074 -7.451 1.00 94.69 94 PHE A C 1
ATOM 729 O O . PHE A 1 94 ? 11.168 2.505 -6.897 1.00 94.69 94 PHE A O 1
ATOM 736 N N . ASP A 1 95 ? 13.390 2.509 -7.143 1.00 92.62 95 ASP A N 1
ATOM 737 C CA . ASP A 1 95 ? 13.693 3.690 -6.320 1.00 92.62 95 ASP A CA 1
ATOM 738 C C . ASP A 1 95 ? 14.564 4.636 -7.145 1.00 92.62 95 ASP A C 1
ATOM 740 O O . ASP A 1 95 ? 15.791 4.583 -7.096 1.00 92.62 95 ASP A O 1
ATOM 744 N N . MET A 1 96 ? 13.925 5.439 -7.992 1.00 91.88 96 MET A N 1
ATOM 745 C CA . MET A 1 96 ? 14.609 6.276 -8.980 1.00 91.88 96 MET A CA 1
ATOM 746 C C . MET A 1 96 ? 13.892 7.616 -9.185 1.00 91.88 96 MET A C 1
ATOM 748 O O . MET A 1 96 ? 12.730 7.742 -8.784 1.00 91.88 96 MET A O 1
ATOM 752 N N . PRO A 1 97 ? 14.549 8.641 -9.762 1.00 90.50 97 PRO A N 1
ATOM 753 C CA . PRO A 1 97 ? 13.895 9.913 -10.044 1.00 90.50 97 PRO A CA 1
ATOM 754 C C . PRO A 1 97 ? 12.721 9.743 -11.014 1.00 90.50 97 PRO A C 1
ATOM 756 O O . PRO A 1 97 ? 12.776 8.913 -11.924 1.00 90.50 97 PRO A O 1
ATOM 759 N N . SER A 1 98 ? 11.671 10.552 -10.851 1.00 88.56 98 SER A N 1
ATOM 760 C CA . SER A 1 98 ? 10.453 10.505 -11.683 1.00 88.56 98 SER A CA 1
ATOM 761 C C . SER A 1 98 ? 10.715 10.584 -13.193 1.00 88.56 98 SER A C 1
ATOM 763 O O . SER A 1 98 ? 10.007 9.934 -13.966 1.00 88.56 98 SER A O 1
ATOM 765 N N . CYS A 1 99 ? 11.738 11.323 -13.631 1.00 88.19 99 CYS A N 1
ATOM 766 C CA . CYS A 1 99 ? 12.100 11.430 -15.047 1.00 88.19 99 CYS A CA 1
ATOM 767 C C . CYS A 1 99 ? 12.479 10.082 -15.691 1.00 88.19 99 CYS A C 1
ATOM 769 O O . CYS A 1 99 ? 12.185 9.875 -16.865 1.00 88.19 99 CYS A O 1
ATOM 771 N N . LEU A 1 100 ? 13.045 9.131 -14.935 1.00 91.12 100 LEU A N 1
ATOM 772 C CA . LEU A 1 100 ? 13.440 7.820 -15.468 1.00 91.12 100 LEU A CA 1
ATOM 773 C C . LEU A 1 100 ? 12.260 6.876 -15.710 1.00 91.12 100 LEU A C 1
ATOM 775 O O . LEU A 1 100 ? 12.403 5.879 -16.412 1.00 91.12 100 LEU A O 1
ATOM 779 N N . TYR A 1 101 ? 11.074 7.182 -15.184 1.00 92.25 101 TYR A N 1
ATOM 780 C CA . TYR A 1 101 ? 9.895 6.347 -15.418 1.00 92.25 101 TYR A CA 1
ATOM 781 C C . TYR A 1 101 ? 9.416 6.401 -16.872 1.00 92.25 101 TYR A C 1
ATOM 783 O O . TYR A 1 101 ? 8.783 5.457 -17.328 1.00 92.25 101 TYR A O 1
ATOM 791 N N . GLN A 1 102 ? 9.785 7.433 -17.641 1.00 91.19 102 GLN A N 1
ATOM 792 C CA . GLN A 1 102 ? 9.516 7.465 -19.084 1.00 91.19 102 GLN A CA 1
ATOM 793 C C . GLN A 1 102 ? 10.242 6.337 -19.833 1.00 91.19 102 GLN A C 1
ATOM 795 O O . GLN A 1 102 ? 9.699 5.797 -20.798 1.00 91.19 102 GLN A O 1
ATOM 800 N N . SER A 1 103 ? 11.413 5.902 -19.348 1.00 93.12 103 SER A N 1
ATOM 801 C CA . SER A 1 103 ? 12.139 4.743 -19.887 1.00 93.12 103 SER A CA 1
ATOM 802 C C . SER A 1 103 ? 11.392 3.420 -19.696 1.00 93.12 103 SER A C 1
ATOM 804 O O . SER A 1 103 ? 11.764 2.421 -20.303 1.00 93.12 103 SER A O 1
ATOM 806 N N . LEU A 1 104 ? 10.328 3.396 -18.883 1.00 95.62 104 LEU A N 1
ATOM 807 C CA . LEU A 1 104 ? 9.478 2.221 -18.707 1.00 95.62 104 LEU A CA 1
ATOM 808 C C . LEU A 1 104 ? 8.382 2.107 -19.770 1.00 95.62 104 LEU A C 1
ATOM 810 O O . LEU A 1 104 ? 7.814 1.032 -19.894 1.00 95.62 104 LEU A O 1
ATOM 814 N N . THR A 1 105 ? 8.130 3.134 -20.589 1.00 95.25 105 THR A N 1
ATOM 815 C CA . THR A 1 105 ? 7.120 3.093 -21.671 1.00 95.25 105 THR A CA 1
ATOM 816 C C . THR A 1 105 ? 7.147 1.803 -22.517 1.00 95.25 105 THR A C 1
ATOM 818 O O . THR A 1 105 ? 6.081 1.243 -22.784 1.00 95.25 105 THR A O 1
ATOM 821 N N . PRO A 1 106 ? 8.320 1.248 -22.895 1.00 97.06 106 PRO A N 1
ATOM 822 C CA . PRO A 1 106 ? 8.390 0.027 -23.702 1.00 97.06 106 PRO A CA 1
ATOM 823 C C . PRO A 1 106 ? 7.874 -1.257 -23.030 1.00 97.06 106 PRO A C 1
ATOM 825 O O . PRO A 1 106 ? 7.786 -2.282 -23.706 1.00 97.06 106 PRO A O 1
ATOM 828 N N . ILE A 1 107 ? 7.569 -1.253 -21.724 1.00 97.50 107 ILE A N 1
ATOM 829 C CA . ILE A 1 107 ? 7.012 -2.431 -21.028 1.00 97.50 107 ILE A CA 1
ATOM 830 C C . ILE A 1 107 ? 5.495 -2.560 -21.203 1.00 97.50 107 ILE A C 1
ATOM 832 O O . ILE A 1 107 ? 4.913 -3.544 -20.744 1.00 97.50 107 ILE A O 1
ATOM 836 N N . HIS A 1 108 ? 4.840 -1.574 -21.820 1.00 96.94 108 HIS A N 1
ATOM 837 C CA . HIS A 1 108 ? 3.402 -1.610 -22.073 1.00 96.94 108 HIS A CA 1
ATOM 838 C C . HIS A 1 108 ? 3.015 -2.909 -22.795 1.00 96.94 108 HIS A C 1
ATOM 840 O O . HIS A 1 108 ? 3.663 -3.298 -23.764 1.00 96.94 108 HIS A O 1
ATOM 846 N N . ASN A 1 109 ? 1.994 -3.612 -22.292 1.00 97.00 109 ASN A N 1
ATOM 847 C CA . ASN A 1 109 ? 1.586 -4.953 -22.749 1.00 97.00 109 ASN A CA 1
ATOM 848 C C . ASN A 1 109 ? 2.627 -6.083 -22.589 1.00 97.00 109 ASN A C 1
ATOM 850 O O . ASN A 1 109 ? 2.419 -7.183 -23.097 1.00 97.00 109 ASN A O 1
ATOM 854 N N . ARG A 1 110 ? 3.726 -5.866 -21.858 1.00 97.81 110 ARG A N 1
ATOM 855 C CA . ARG A 1 110 ? 4.819 -6.842 -21.687 1.00 97.81 110 ARG A CA 1
ATOM 856 C C . ARG A 1 110 ? 5.011 -7.279 -20.237 1.00 97.81 110 ARG A C 1
ATOM 858 O O . ARG A 1 110 ? 6.113 -7.632 -19.842 1.00 97.81 110 ARG A O 1
ATOM 865 N N . LEU A 1 111 ? 3.944 -7.288 -19.434 1.00 98.19 111 LEU A N 1
ATOM 866 C CA . LEU A 1 111 ? 3.989 -7.636 -18.004 1.00 98.19 111 LEU A CA 1
ATOM 867 C C . LEU A 1 111 ? 3.089 -8.837 -17.629 1.00 98.19 111 LEU A C 1
ATOM 869 O O . LEU A 1 111 ? 2.320 -8.754 -16.669 1.00 98.19 111 LEU A O 1
ATOM 873 N N . PRO A 1 112 ? 3.162 -9.986 -18.335 1.00 98.12 112 PRO A N 1
ATOM 874 C CA . PRO A 1 112 ? 2.265 -11.121 -18.100 1.00 98.12 112 PRO A CA 1
ATOM 875 C C . PRO A 1 112 ? 2.493 -11.822 -16.751 1.00 98.12 112 PRO A C 1
ATOM 877 O O . PRO A 1 112 ? 1.601 -12.521 -16.266 1.00 98.12 112 PRO A O 1
ATOM 880 N N . LEU A 1 113 ? 3.679 -11.674 -16.149 1.00 98.06 113 LEU A N 1
ATOM 881 C CA . LEU A 1 113 ? 4.064 -12.340 -14.899 1.00 98.06 113 LEU A CA 1
ATOM 882 C C . LEU A 1 113 ? 4.118 -11.407 -13.682 1.00 98.06 113 LEU A C 1
ATOM 884 O O . LEU A 1 113 ? 4.296 -11.911 -12.571 1.00 98.06 113 LEU A O 1
ATOM 888 N N . LEU A 1 114 ? 3.947 -10.092 -13.866 1.00 98.50 114 LEU A N 1
ATOM 889 C CA . LEU A 1 114 ? 4.150 -9.109 -12.802 1.00 98.50 114 LEU A CA 1
ATOM 890 C C . LEU A 1 114 ? 3.092 -9.297 -11.712 1.00 98.50 114 LEU A C 1
ATOM 892 O O . LEU A 1 114 ? 1.903 -9.176 -11.986 1.00 98.50 114 LEU A O 1
ATOM 896 N N . ARG A 1 115 ? 3.536 -9.597 -10.488 1.00 98.38 115 ARG A N 1
ATOM 897 C CA . ARG A 1 115 ? 2.706 -9.809 -9.293 1.00 98.38 115 ARG A CA 1
ATOM 898 C C . ARG A 1 115 ? 2.841 -8.689 -8.274 1.00 98.38 115 ARG A C 1
ATOM 900 O O . ARG A 1 115 ? 1.833 -8.278 -7.709 1.00 98.38 115 ARG A O 1
ATOM 907 N N . SER A 1 116 ? 4.058 -8.194 -8.067 1.00 98.38 116 SER A N 1
ATOM 908 C CA . SER A 1 116 ? 4.352 -7.153 -7.082 1.00 98.38 116 SER A CA 1
ATOM 909 C C . SER A 1 116 ? 5.134 -6.014 -7.722 1.00 98.38 116 SER A C 1
ATOM 911 O O . SER A 1 116 ? 6.132 -6.249 -8.414 1.00 98.38 116 SER A O 1
ATOM 913 N N . LEU A 1 117 ? 4.669 -4.783 -7.506 1.00 97.94 117 LEU A N 1
ATOM 914 C CA . LEU A 1 117 ? 5.290 -3.565 -8.009 1.00 97.94 117 LEU A CA 1
ATOM 915 C C . LEU A 1 117 ? 5.464 -2.541 -6.886 1.00 97.94 117 LEU A C 1
ATOM 917 O O . LEU A 1 117 ? 4.509 -2.172 -6.207 1.00 97.94 117 LEU A O 1
ATOM 921 N N . SER A 1 118 ? 6.679 -2.020 -6.734 1.00 96.56 118 SER A N 1
ATOM 922 C CA . SER A 1 118 ? 6.969 -0.901 -5.837 1.00 96.56 118 SER A CA 1
ATOM 923 C C . SER A 1 118 ? 7.597 0.252 -6.606 1.00 96.56 118 SER A C 1
ATOM 925 O O . SER A 1 118 ? 8.633 0.074 -7.240 1.00 96.56 118 SER A O 1
ATOM 927 N N . LEU A 1 119 ? 6.985 1.432 -6.549 1.00 94.94 119 LEU A N 1
ATOM 928 C CA . LEU A 1 119 ? 7.474 2.649 -7.188 1.00 94.94 119 LEU A CA 1
ATOM 929 C C . LEU A 1 119 ? 7.786 3.692 -6.123 1.00 94.94 119 LEU A C 1
ATOM 931 O O . LEU A 1 119 ? 6.889 4.223 -5.462 1.00 94.94 119 LEU A O 1
ATOM 935 N N . LYS A 1 120 ? 9.070 3.994 -5.961 1.00 92.44 120 LYS A N 1
ATOM 936 C CA . LYS A 1 120 ? 9.577 5.035 -5.076 1.00 92.44 120 LYS A CA 1
ATOM 937 C C . LYS A 1 120 ? 10.203 6.144 -5.911 1.00 92.44 120 LYS A C 1
ATOM 939 O O . LYS A 1 120 ? 11.018 5.890 -6.801 1.00 92.44 120 LYS A O 1
ATOM 944 N N . ASN A 1 121 ? 9.779 7.374 -5.644 1.00 89.06 121 ASN A N 1
ATOM 945 C CA . ASN A 1 121 ? 10.355 8.559 -6.255 1.00 89.06 121 ASN A CA 1
ATOM 946 C C . ASN A 1 121 ? 11.541 9.034 -5.405 1.00 89.06 121 ASN A C 1
ATOM 948 O O . ASN A 1 121 ? 11.357 9.532 -4.294 1.00 89.06 121 ASN A O 1
ATOM 952 N N . ALA A 1 122 ? 12.750 8.860 -5.938 1.00 83.50 122 ALA A N 1
ATOM 953 C CA . ALA A 1 122 ? 14.000 9.240 -5.287 1.00 83.50 122 ALA A CA 1
ATOM 954 C C . ALA A 1 122 ? 14.210 10.759 -5.186 1.00 83.50 122 ALA A C 1
ATOM 956 O O . ALA A 1 122 ? 15.088 11.200 -4.440 1.00 83.50 122 ALA A O 1
ATOM 957 N N . THR A 1 123 ? 13.482 11.561 -5.971 1.00 78.25 123 THR A N 1
ATOM 958 C CA . THR A 1 123 ? 13.755 12.993 -6.088 1.00 78.25 123 THR A CA 1
ATOM 959 C C . THR A 1 123 ? 13.341 13.719 -4.806 1.00 78.25 123 THR A C 1
ATOM 961 O O . THR A 1 123 ? 12.170 13.755 -4.433 1.00 78.25 123 THR A O 1
ATOM 964 N N . THR A 1 124 ? 14.311 14.331 -4.126 1.00 60.97 124 THR A N 1
ATOM 965 C CA . THR A 1 124 ? 14.102 15.110 -2.893 1.00 60.97 124 THR A CA 1
ATOM 966 C C . THR A 1 124 ? 13.522 16.502 -3.152 1.00 60.97 124 THR A C 1
ATOM 968 O O . THR A 1 124 ? 13.012 17.146 -2.234 1.00 60.97 124 THR A O 1
ATOM 971 N N . LEU A 1 125 ? 13.582 16.975 -4.399 1.00 62.16 125 LEU A N 1
ATOM 972 C CA . LEU A 1 125 ? 13.128 18.304 -4.786 1.00 62.16 125 LEU A CA 1
ATOM 973 C C . LEU A 1 125 ? 11.614 18.290 -5.011 1.00 62.16 125 LEU A C 1
ATOM 975 O O . LEU A 1 125 ? 11.106 17.795 -6.013 1.00 62.16 125 LEU A O 1
ATOM 979 N N . GLN A 1 126 ? 10.891 18.848 -4.041 1.00 56.84 126 GLN A N 1
ATOM 980 C CA . GLN A 1 126 ? 9.429 18.810 -3.922 1.00 56.84 126 GLN A CA 1
ATOM 981 C C . GLN A 1 126 ? 8.658 19.526 -5.049 1.00 56.84 126 GLN A C 1
ATOM 983 O O . GLN A 1 126 ? 7.431 19.451 -5.068 1.00 56.84 126 GLN A O 1
ATOM 988 N N . ASN A 1 127 ? 9.347 20.194 -5.978 1.00 56.81 127 ASN A N 1
ATOM 989 C CA . ASN A 1 127 ? 8.732 21.155 -6.896 1.00 56.81 127 ASN A CA 1
ATOM 990 C C . ASN A 1 127 ? 8.639 20.690 -8.353 1.00 56.81 127 ASN A C 1
ATOM 992 O O . ASN A 1 127 ? 7.986 21.359 -9.154 1.00 56.81 127 ASN A O 1
ATOM 996 N N . GLU A 1 128 ? 9.229 19.551 -8.719 1.00 56.62 128 GLU A N 1
ATOM 997 C CA . GLU A 1 128 ? 9.093 19.059 -10.088 1.00 56.62 128 GLU A CA 1
ATOM 998 C C . GLU A 1 128 ? 7.813 18.243 -10.237 1.00 56.62 128 GLU A C 1
ATOM 1000 O O . GLU A 1 128 ? 7.745 17.048 -9.960 1.00 56.62 128 GLU A O 1
ATOM 1005 N N . SER A 1 129 ? 6.774 18.930 -10.708 1.00 55.81 129 SER A N 1
ATOM 1006 C CA . SER A 1 129 ? 5.479 18.378 -11.116 1.00 55.81 129 SER A CA 1
ATOM 1007 C C . SER A 1 129 ? 5.552 17.473 -12.356 1.00 55.81 129 SER A C 1
ATOM 1009 O O . SER A 1 129 ? 4.558 17.339 -13.072 1.00 55.81 129 SER A O 1
ATOM 1011 N N . ILE A 1 130 ? 6.705 16.847 -12.633 1.00 61.03 130 ILE A N 1
ATOM 1012 C CA . ILE A 1 130 ? 6.843 15.915 -13.750 1.00 61.03 130 ILE A CA 1
ATOM 1013 C C . ILE A 1 130 ? 5.894 14.752 -13.485 1.00 61.03 130 ILE A C 1
ATOM 1015 O O . ILE A 1 130 ? 6.122 13.895 -12.629 1.00 61.03 130 ILE A O 1
ATOM 1019 N N . ARG A 1 131 ? 4.790 14.771 -14.230 1.00 70.69 131 ARG A N 1
ATOM 1020 C CA . ARG A 1 131 ? 3.791 13.715 -14.269 1.00 70.69 131 ARG A CA 1
ATOM 1021 C C . ARG A 1 131 ? 4.421 12.538 -14.997 1.00 70.69 131 ARG A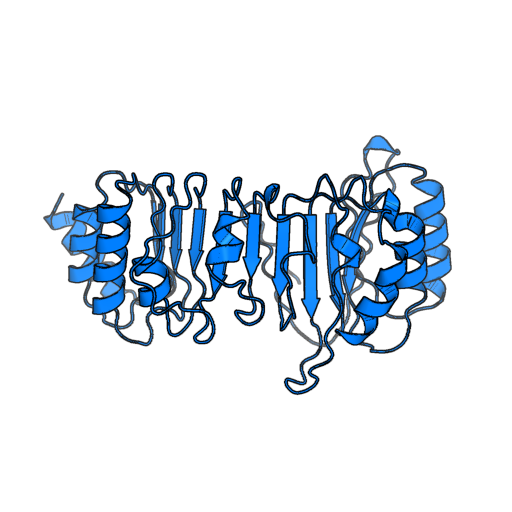 C 1
ATOM 1023 O O . ARG A 1 131 ? 4.400 12.488 -16.222 1.00 70.69 131 ARG A O 1
ATOM 1030 N N . SER A 1 132 ? 5.018 11.617 -14.253 1.00 77.06 132 SER A N 1
ATOM 1031 C CA . SER A 1 132 ? 5.347 10.305 -14.800 1.00 77.06 132 SER A CA 1
ATOM 1032 C C . SER A 1 132 ? 4.039 9.612 -15.162 1.00 77.06 132 SER A C 1
ATOM 1034 O O . SER A 1 132 ? 3.192 9.405 -14.292 1.00 77.06 132 SER A O 1
ATOM 1036 N N . ASP A 1 133 ? 3.862 9.301 -16.442 1.00 85.81 133 ASP A N 1
ATOM 1037 C CA . ASP A 1 133 ? 2.772 8.442 -16.877 1.00 85.81 133 ASP A CA 1
ATOM 1038 C C . ASP A 1 133 ? 3.066 7.006 -16.423 1.00 85.81 133 ASP A C 1
ATOM 1040 O O . ASP A 1 133 ? 4.120 6.446 -16.726 1.00 85.81 133 ASP A O 1
ATOM 1044 N N . LEU A 1 134 ? 2.145 6.434 -15.651 1.00 92.50 134 LEU A N 1
ATOM 1045 C CA . LEU A 1 134 ? 2.230 5.068 -15.140 1.00 92.50 134 LEU A CA 1
ATOM 1046 C C . LEU A 1 134 ? 1.343 4.097 -15.938 1.00 92.50 134 LEU A C 1
ATOM 1048 O O . LEU A 1 134 ? 1.262 2.926 -15.580 1.00 92.50 134 LEU A O 1
ATOM 1052 N N . SER A 1 135 ? 0.733 4.540 -17.047 1.00 93.31 135 SER A N 1
ATOM 1053 C CA . SER A 1 135 ? -0.107 3.725 -17.948 1.00 93.31 135 SER A CA 1
ATOM 1054 C C . SER A 1 135 ? 0.592 2.476 -18.495 1.00 93.31 135 SER A C 1
ATOM 1056 O O . SER A 1 135 ? -0.053 1.498 -18.871 1.00 93.31 135 SER A O 1
ATOM 1058 N N . SER A 1 136 ? 1.927 2.446 -18.479 1.00 95.25 136 SER A N 1
ATOM 1059 C CA . SER A 1 136 ? 2.723 1.280 -18.884 1.00 95.25 136 SER A CA 1
ATOM 1060 C C . SER A 1 136 ? 2.419 0.021 -18.060 1.00 95.25 136 SER A C 1
ATOM 1062 O O . SER A 1 136 ? 2.627 -1.092 -18.541 1.00 95.25 136 SER A O 1
ATOM 1064 N N . PHE A 1 137 ? 1.887 0.184 -16.844 1.00 96.75 137 PHE A N 1
ATOM 1065 C CA . PHE A 1 137 ? 1.526 -0.907 -15.939 1.00 96.75 137 PHE A CA 1
ATOM 1066 C C . PHE A 1 137 ? 0.051 -1.331 -16.022 1.00 96.75 137 PHE A C 1
ATOM 1068 O O . PHE A 1 137 ? -0.343 -2.275 -15.333 1.00 96.75 137 PHE A O 1
ATOM 1075 N N . GLN A 1 138 ? -0.760 -0.694 -16.874 1.00 96.25 138 GLN A N 1
ATOM 1076 C CA . GLN A 1 138 ? -2.202 -0.954 -16.948 1.00 96.25 138 GLN A CA 1
ATOM 1077 C C . GLN A 1 138 ? -2.530 -2.399 -17.355 1.00 96.25 138 GLN A C 1
ATOM 1079 O O . GLN A 1 138 ? -3.491 -2.995 -16.874 1.00 96.25 138 GLN A O 1
ATOM 1084 N N . PHE A 1 139 ? -1.684 -2.999 -18.199 1.00 96.56 139 PHE A N 1
ATOM 1085 C CA . PHE A 1 139 ? -1.856 -4.349 -18.736 1.00 96.56 139 PHE A CA 1
ATOM 1086 C C . PHE A 1 139 ? -0.965 -5.378 -18.024 1.00 96.56 139 PHE A C 1
ATOM 1088 O O . PHE A 1 139 ? -0.214 -6.125 -18.652 1.00 96.56 139 PHE A O 1
ATOM 1095 N N . ALA A 1 140 ? -1.048 -5.412 -16.693 1.00 97.94 140 ALA A N 1
ATOM 1096 C CA . ALA A 1 140 ? -0.366 -6.388 -15.843 1.00 97.94 140 ALA A CA 1
ATOM 1097 C C . ALA A 1 140 ? -1.385 -7.356 -15.201 1.00 97.94 140 ALA A C 1
ATOM 1099 O O . ALA A 1 140 ? -1.743 -7.187 -14.037 1.00 97.94 140 ALA A O 1
ATOM 1100 N N . PRO A 1 141 ? -1.872 -8.395 -15.909 1.00 97.75 141 PRO A N 1
ATOM 1101 C CA . PRO A 1 141 ? -3.038 -9.204 -15.505 1.00 97.75 141 PRO A CA 1
ATOM 1102 C C . PRO A 1 141 ? -2.843 -10.057 -14.239 1.00 97.75 141 PRO A C 1
ATOM 1104 O O . PRO A 1 141 ? -3.747 -10.774 -13.819 1.00 97.75 141 PRO A O 1
ATOM 1107 N N . ARG A 1 142 ? -1.641 -10.052 -13.654 1.00 98.31 142 ARG A N 1
ATOM 1108 C CA . ARG A 1 142 ? -1.311 -10.788 -12.427 1.00 98.31 142 ARG A CA 1
ATOM 1109 C C . ARG A 1 142 ? -0.885 -9.886 -11.272 1.00 98.31 142 ARG A C 1
ATOM 1111 O O . ARG A 1 142 ? -0.536 -10.418 -10.221 1.00 98.31 142 ARG A O 1
ATOM 1118 N N . LEU A 1 143 ? -0.913 -8.564 -11.451 1.00 98.50 143 LEU A N 1
ATOM 1119 C CA . LEU A 1 143 ? -0.514 -7.601 -10.431 1.00 98.50 143 LEU A CA 1
ATOM 1120 C C . LEU A 1 143 ? -1.481 -7.667 -9.244 1.00 98.50 143 LEU A C 1
ATOM 1122 O O . LEU A 1 143 ? -2.671 -7.405 -9.398 1.00 98.50 143 LEU A O 1
ATOM 1126 N N . GLN A 1 144 ? -0.954 -8.013 -8.076 1.00 98.50 144 GLN A N 1
ATOM 1127 C CA . GLN A 1 144 ? -1.694 -8.191 -6.825 1.00 98.50 144 GLN A CA 1
ATOM 1128 C C . GLN A 1 144 ? -1.235 -7.207 -5.748 1.00 98.50 144 GLN A C 1
ATOM 1130 O O . GLN A 1 144 ? -2.031 -6.810 -4.899 1.00 98.50 144 GLN A O 1
ATOM 1135 N N . GLU A 1 145 ? 0.030 -6.790 -5.791 1.00 98.50 145 GLU A N 1
ATOM 1136 C CA . GLU A 1 145 ? 0.624 -5.920 -4.783 1.00 98.50 145 GLU A CA 1
ATOM 1137 C C . GLU A 1 145 ? 1.165 -4.649 -5.433 1.00 98.50 145 GLU A C 1
ATOM 1139 O O . GLU A 1 145 ? 1.989 -4.706 -6.351 1.00 98.50 145 GLU A O 1
ATOM 1144 N N . LEU A 1 146 ? 0.727 -3.497 -4.930 1.00 97.12 146 LEU A N 1
ATOM 1145 C CA . LEU A 1 146 ? 1.196 -2.198 -5.393 1.00 97.12 146 LEU A CA 1
ATOM 1146 C C . LEU A 1 146 ? 1.650 -1.338 -4.214 1.00 97.12 146 LEU A C 1
ATOM 1148 O O 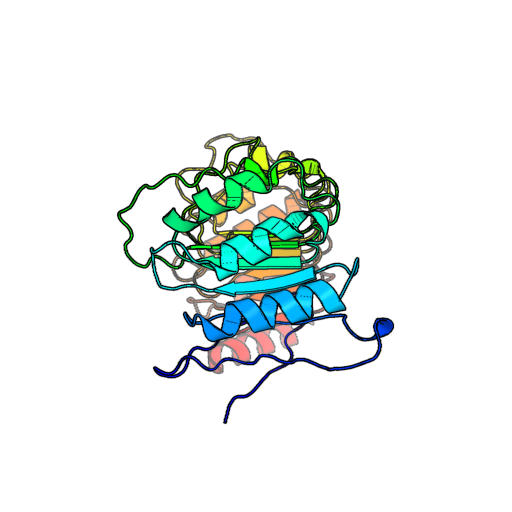. LEU A 1 146 ? 0.894 -1.083 -3.281 1.00 97.12 146 LEU A O 1
ATOM 1152 N N . THR A 1 147 ? 2.891 -0.859 -4.276 1.00 95.94 147 THR A N 1
ATOM 1153 C CA . THR A 1 147 ? 3.441 0.118 -3.332 1.00 95.94 147 THR A CA 1
ATOM 1154 C C . THR A 1 147 ? 3.842 1.383 -4.066 1.00 95.94 147 THR A C 1
ATOM 1156 O O . THR A 1 147 ? 4.662 1.348 -4.979 1.00 95.94 147 THR A O 1
ATOM 1159 N N . LEU A 1 148 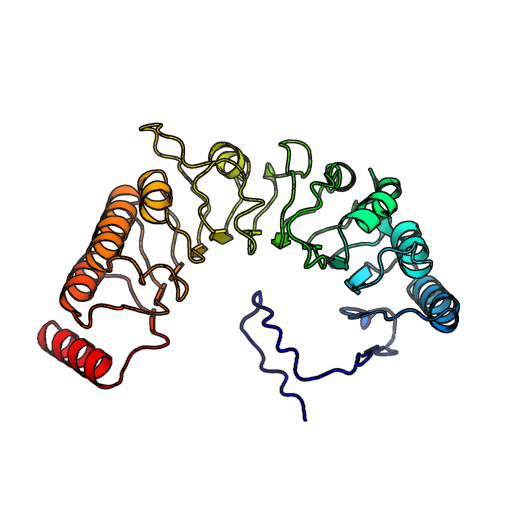? 3.324 2.512 -3.614 1.00 93.12 148 LEU A N 1
ATOM 1160 C CA . LEU A 1 148 ? 3.583 3.837 -4.137 1.00 93.12 148 LEU A CA 1
ATOM 1161 C C . LEU A 1 148 ? 4.200 4.697 -3.028 1.00 93.12 148 LEU A C 1
ATOM 1163 O O . LEU A 1 148 ? 3.612 4.914 -1.973 1.00 93.12 148 LEU A O 1
ATOM 1167 N N . CYS A 1 149 ? 5.410 5.197 -3.260 1.00 90.31 149 CYS A N 1
ATOM 1168 C CA . CYS A 1 149 ? 6.095 6.118 -2.361 1.00 90.31 149 CYS A CA 1
ATOM 1169 C C . CYS A 1 149 ? 6.556 7.349 -3.143 1.00 90.31 149 CYS A C 1
ATOM 1171 O O . CYS A 1 149 ? 7.365 7.249 -4.063 1.00 90.31 149 CYS A O 1
ATOM 1173 N N . GLY A 1 150 ? 6.066 8.526 -2.767 1.00 86.25 150 GLY A N 1
ATOM 1174 C CA . GLY A 1 150 ? 6.375 9.784 -3.448 1.00 86.25 150 GLY A CA 1
ATOM 1175 C C . GLY A 1 150 ? 5.112 10.533 -3.842 1.00 86.25 150 GLY A C 1
ATOM 1176 O O . GLY A 1 150 ? 4.083 10.374 -3.191 1.00 86.25 150 GLY A O 1
ATOM 1177 N N . SER A 1 151 ? 5.215 11.366 -4.877 1.00 83.56 151 SER A N 1
ATOM 1178 C CA . SER A 1 151 ? 4.087 12.057 -5.510 1.00 83.56 151 SER A CA 1
ATOM 1179 C C . SER A 1 151 ? 3.860 11.449 -6.892 1.00 83.56 151 SER A C 1
ATOM 1181 O O . SER A 1 151 ? 4.665 11.681 -7.793 1.00 83.56 151 SER A O 1
ATOM 1183 N N . TRP A 1 152 ? 2.781 10.693 -7.063 1.00 85.25 152 TRP A N 1
ATOM 1184 C CA . TRP A 1 152 ? 2.394 10.085 -8.335 1.00 85.25 152 TRP A CA 1
ATOM 1185 C C . TRP A 1 152 ? 1.056 10.662 -8.786 1.00 85.25 152 TRP A C 1
ATOM 1187 O O . TRP A 1 152 ? 0.134 10.810 -7.985 1.00 85.25 152 TRP A O 1
ATOM 1197 N N . ASN A 1 153 ? 0.945 10.979 -10.076 1.00 82.56 153 ASN A N 1
ATOM 1198 C CA . ASN A 1 153 ? -0.337 11.312 -10.685 1.00 82.56 153 ASN A CA 1
ATOM 1199 C C . ASN A 1 153 ? -1.004 10.020 -11.154 1.00 82.56 153 ASN A C 1
ATOM 1201 O O . ASN A 1 153 ? -0.819 9.593 -12.291 1.00 82.56 153 ASN A O 1
ATOM 1205 N N . VAL A 1 154 ? -1.715 9.377 -10.240 1.00 84.38 154 VAL A N 1
ATOM 1206 C CA . VAL A 1 154 ? -2.369 8.098 -10.486 1.00 84.38 154 VAL A CA 1
ATOM 1207 C C . VAL A 1 154 ? -3.752 8.353 -11.078 1.00 84.38 154 VAL A C 1
ATOM 1209 O O . VAL A 1 154 ? -4.584 8.998 -10.443 1.00 84.38 154 VAL A O 1
ATOM 1212 N N . ILE A 1 155 ? -3.996 7.854 -12.289 1.00 85.31 155 ILE A N 1
ATOM 1213 C CA . ILE A 1 155 ? -5.322 7.876 -12.921 1.00 85.31 155 ILE A CA 1
ATOM 1214 C C . ILE A 1 155 ? -5.967 6.489 -12.842 1.00 85.31 155 ILE A C 1
ATOM 1216 O O . ILE A 1 155 ? -5.287 5.489 -12.596 1.00 85.31 155 ILE A O 1
ATOM 1220 N N . GLN A 1 156 ? -7.286 6.422 -13.048 1.00 83.50 156 GLN A N 1
ATOM 1221 C CA . GLN A 1 156 ? -8.061 5.177 -12.955 1.00 83.50 156 GLN A CA 1
ATOM 1222 C C . GLN A 1 156 ? -7.511 4.058 -13.844 1.00 83.50 156 GLN A C 1
ATOM 1224 O O . GLN A 1 156 ? -7.507 2.906 -13.427 1.00 83.50 156 GLN A O 1
ATOM 1229 N N . ASP A 1 157 ? -6.923 4.400 -14.987 1.00 88.31 157 ASP A N 1
ATOM 1230 C CA . ASP A 1 157 ? -6.398 3.418 -15.936 1.00 88.31 157 ASP A CA 1
ATOM 1231 C C . ASP A 1 157 ? -4.900 3.119 -15.765 1.00 88.31 157 ASP A C 1
ATOM 1233 O O . ASP A 1 157 ? -4.343 2.348 -16.532 1.00 88.31 157 ASP A O 1
ATOM 1237 N N . SER A 1 158 ? -4.208 3.685 -14.765 1.00 92.62 158 SER A N 1
ATOM 1238 C CA . SER A 1 158 ? -2.764 3.438 -14.592 1.00 92.62 158 SER A CA 1
ATOM 1239 C C . SER A 1 158 ? -2.434 1.991 -14.214 1.00 92.62 158 SER A C 1
ATOM 1241 O O . SER A 1 158 ? -1.353 1.500 -14.533 1.00 92.62 158 SER A O 1
ATOM 1243 N N . PHE A 1 159 ? -3.344 1.312 -13.515 1.00 95.62 159 PHE A N 1
ATOM 1244 C CA . PHE A 1 159 ? -3.127 -0.025 -12.974 1.00 95.62 159 PHE A CA 1
ATOM 1245 C C . PHE A 1 159 ? -4.416 -0.855 -13.031 1.00 95.62 159 PHE A C 1
ATOM 1247 O O . PHE A 1 159 ? -5.516 -0.305 -12.991 1.00 95.62 159 PHE A O 1
ATOM 1254 N N . PRO A 1 160 ? -4.315 -2.192 -13.052 1.00 96.06 160 PRO A N 1
ATOM 1255 C CA . PRO A 1 160 ? -5.470 -3.076 -12.930 1.00 96.06 160 PRO A CA 1
ATOM 1256 C C . PRO A 1 160 ? -5.946 -3.157 -11.465 1.00 96.06 160 PRO A C 1
ATOM 1258 O O . PRO A 1 160 ? -5.745 -4.154 -10.779 1.00 96.06 160 PRO A O 1
ATOM 1261 N N . TRP A 1 161 ? -6.585 -2.101 -10.958 1.00 95.81 161 TRP A N 1
ATOM 1262 C CA . TRP A 1 161 ? -6.959 -1.957 -9.539 1.00 95.81 161 TRP A CA 1
ATOM 1263 C C . TRP A 1 161 ? -7.801 -3.101 -8.966 1.00 95.81 161 TRP A C 1
ATOM 1265 O O . TRP A 1 161 ? -7.602 -3.521 -7.829 1.00 95.81 161 TRP A O 1
ATOM 1275 N N . HIS A 1 162 ? -8.722 -3.637 -9.765 1.00 96.19 162 HIS A N 1
ATOM 1276 C CA . HIS A 1 162 ? -9.717 -4.625 -9.340 1.00 96.19 162 HIS A CA 1
ATOM 1277 C C . HIS A 1 162 ? -9.152 -5.965 -8.863 1.00 96.19 162 HIS A C 1
ATOM 1279 O O . HIS A 1 162 ? -9.840 -6.702 -8.154 1.00 96.19 162 HIS A O 1
ATOM 1285 N N . GLN A 1 163 ? -7.915 -6.284 -9.239 1.00 97.19 163 GLN A N 1
ATOM 1286 C CA . GLN A 1 163 ? -7.227 -7.522 -8.867 1.00 97.19 163 GLN A CA 1
ATOM 1287 C C . GLN A 1 163 ? -6.216 -7.336 -7.726 1.00 97.19 163 GLN A C 1
ATOM 1289 O O . GLN A 1 163 ? -5.656 -8.335 -7.273 1.00 97.19 163 GLN A O 1
ATOM 1294 N N . LEU A 1 164 ? -5.995 -6.104 -7.247 1.00 98.00 164 LEU A N 1
ATOM 1295 C CA . LEU A 1 164 ? -5.077 -5.850 -6.140 1.00 98.00 164 LEU A CA 1
ATOM 1296 C C . LEU A 1 164 ? -5.612 -6.442 -4.833 1.00 98.00 164 LEU A C 1
ATOM 1298 O O . LEU A 1 164 ? -6.775 -6.260 -4.475 1.00 98.00 164 LEU A O 1
ATOM 1302 N N . THR A 1 165 ? -4.726 -7.120 -4.111 1.00 98.38 165 THR A N 1
ATOM 1303 C CA . THR A 1 165 ? -4.951 -7.648 -2.760 1.00 98.38 165 THR A CA 1
ATOM 1304 C C . THR A 1 165 ? -4.186 -6.854 -1.707 1.00 98.38 165 THR A C 1
ATOM 1306 O O . THR A 1 165 ? -4.559 -6.876 -0.537 1.00 98.38 165 THR A O 1
ATOM 1309 N N . TYR A 1 166 ? -3.137 -6.136 -2.112 1.00 98.19 166 TYR A N 1
ATOM 1310 C CA . TYR A 1 166 ? -2.330 -5.278 -1.253 1.00 98.19 166 TYR A CA 1
ATOM 1311 C C . TYR A 1 166 ? -2.098 -3.925 -1.930 1.00 98.19 166 TYR A C 1
ATOM 1313 O O . TYR A 1 166 ? -1.631 -3.864 -3.073 1.00 98.19 166 TYR A O 1
ATOM 1321 N N . PHE A 1 167 ? -2.372 -2.843 -1.205 1.00 96.44 167 PHE A N 1
ATOM 1322 C CA . PHE A 1 167 ? -2.070 -1.485 -1.645 1.00 96.44 167 PHE A CA 1
ATOM 1323 C C . PHE A 1 167 ? -1.377 -0.689 -0.541 1.00 96.44 167 PHE A C 1
ATOM 1325 O O . PHE A 1 167 ? -1.816 -0.684 0.609 1.00 96.44 167 PHE A O 1
ATOM 1332 N N . CYS A 1 168 ? -0.308 0.017 -0.902 1.00 94.75 168 CYS A N 1
ATOM 1333 C CA . CYS A 1 168 ? 0.449 0.864 0.007 1.00 94.75 168 CYS A CA 1
ATOM 1334 C C . CYS A 1 168 ? 0.737 2.237 -0.613 1.00 94.75 168 CYS A C 1
ATOM 1336 O O . CYS A 1 168 ? 1.398 2.313 -1.645 1.00 94.75 168 CYS A O 1
ATOM 1338 N N . ASP A 1 169 ? 0.290 3.314 0.037 1.00 91.00 169 ASP A N 1
ATOM 1339 C CA . ASP A 1 169 ? 0.692 4.700 -0.246 1.00 91.00 169 ASP A CA 1
ATOM 1340 C C . ASP A 1 169 ? 1.477 5.268 0.946 1.00 91.00 169 ASP A C 1
ATOM 1342 O O . ASP A 1 169 ? 0.914 5.852 1.877 1.00 91.00 169 ASP A O 1
ATOM 1346 N N . GLU A 1 170 ? 2.803 5.105 0.919 1.00 84.19 170 GLU A N 1
ATOM 1347 C CA . GLU A 1 170 ? 3.692 5.620 1.971 1.00 84.19 170 GLU A CA 1
ATOM 1348 C C . GLU A 1 170 ? 3.829 7.145 1.921 1.00 84.19 170 GLU A C 1
ATOM 1350 O O . GLU A 1 170 ? 4.239 7.763 2.906 1.00 84.19 170 GLU A O 1
ATOM 1355 N N . GLY A 1 171 ? 3.544 7.763 0.771 1.00 78.88 171 GLY A N 1
ATOM 1356 C CA . GLY A 1 171 ? 3.735 9.192 0.544 1.00 78.88 171 GLY A CA 1
ATOM 1357 C C . GLY A 1 171 ? 2.564 10.035 1.038 1.00 78.88 171 GLY A C 1
ATOM 1358 O O . GLY A 1 171 ? 2.783 11.143 1.532 1.00 78.88 171 GLY A O 1
ATOM 1359 N N . GLY A 1 172 ? 1.336 9.523 0.927 1.00 75.00 172 GLY A N 1
ATOM 1360 C CA . GLY A 1 172 ? 0.099 10.295 1.121 1.00 75.00 172 GLY A CA 1
ATOM 1361 C C . GLY A 1 172 ? -0.114 11.374 0.067 1.00 75.00 172 GLY A C 1
ATOM 1362 O O . GLY A 1 172 ? -0.857 12.327 0.276 1.00 75.00 172 GLY A O 1
ATOM 1363 N N . LYS A 1 173 ? 0.619 11.291 -1.044 1.00 75.19 173 LYS A N 1
ATOM 1364 C CA . LYS A 1 173 ? 0.485 12.203 -2.188 1.00 75.19 173 LYS A CA 1
ATOM 1365 C C . LYS A 1 173 ? -0.025 11.482 -3.428 1.00 75.19 173 LYS A C 1
ATOM 1367 O O . LYS A 1 173 ? -0.415 12.138 -4.387 1.00 75.19 173 LYS A O 1
ATOM 1372 N N . CYS A 1 174 ? -0.019 10.152 -3.391 1.00 68.31 174 CYS A N 1
ATOM 1373 C CA . CYS A 1 174 ? -0.526 9.274 -4.444 1.00 68.31 174 CYS A CA 1
ATOM 1374 C C . CYS A 1 174 ? -1.916 8.758 -4.102 1.00 68.31 174 CYS A C 1
ATOM 1376 O O . CYS A 1 174 ? -2.404 7.845 -4.759 1.00 68.31 174 CYS A O 1
ATOM 1378 N N . THR A 1 175 ? -2.483 9.310 -3.031 1.00 64.38 175 THR A N 1
ATOM 1379 C CA . THR A 1 175 ? -3.672 8.843 -2.358 1.00 64.38 175 THR A CA 1
ATOM 1380 C C . THR A 1 175 ? -4.798 8.829 -3.370 1.00 64.38 175 THR A C 1
ATOM 1382 O O . THR A 1 175 ? -5.234 9.905 -3.794 1.00 64.38 175 THR A O 1
ATOM 1385 N N . PRO A 1 176 ? -5.209 7.636 -3.824 1.00 70.69 176 PRO A N 1
ATOM 1386 C CA . PRO A 1 176 ? -6.307 7.550 -4.752 1.00 70.69 176 PRO A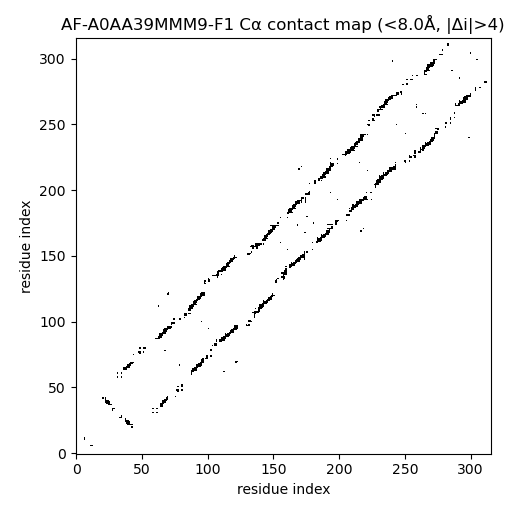 CA 1
ATOM 1387 C C . PRO A 1 176 ? -7.542 8.147 -4.072 1.00 70.69 176 PRO A C 1
ATOM 1389 O O . PRO A 1 176 ? -7.691 7.999 -2.852 1.00 70.69 176 PRO A O 1
ATOM 1392 N N . PRO A 1 177 ? -8.414 8.850 -4.806 1.00 78.38 177 PRO A N 1
ATOM 1393 C CA . PRO A 1 177 ? -9.690 9.227 -4.229 1.00 78.38 177 PRO A CA 1
ATOM 1394 C C . PRO A 1 177 ? -10.434 7.964 -3.745 1.00 78.38 177 PRO A C 1
ATOM 1396 O O . PRO A 1 177 ? -10.180 6.846 -4.203 1.00 78.38 177 PRO A O 1
ATOM 1399 N N . LEU A 1 178 ? -11.263 8.120 -2.708 1.00 79.69 178 LEU A N 1
ATOM 1400 C CA . LEU A 1 178 ? -11.909 7.004 -1.993 1.00 79.69 178 LEU A CA 1
ATOM 1401 C C . LEU A 1 178 ? -12.706 6.077 -2.927 1.00 79.69 178 LEU A C 1
ATOM 1403 O O . LEU A 1 178 ? -12.749 4.868 -2.717 1.00 79.69 178 LEU A O 1
ATOM 1407 N N . ASP A 1 179 ? -13.276 6.633 -3.990 1.00 81.12 179 ASP A N 1
ATOM 1408 C CA . ASP A 1 179 ? -13.950 5.910 -5.068 1.00 81.12 179 ASP A CA 1
ATOM 1409 C C . ASP A 1 179 ? -13.028 4.918 -5.798 1.00 81.12 179 ASP A C 1
ATOM 1411 O O . ASP A 1 179 ? -13.444 3.811 -6.135 1.00 81.12 179 ASP A O 1
ATOM 1415 N N . MET A 1 180 ? -11.748 5.238 -5.982 1.00 86.50 180 MET A N 1
ATOM 1416 C CA . MET A 1 180 ? -10.783 4.302 -6.556 1.00 86.50 180 MET A CA 1
ATOM 1417 C C . MET A 1 180 ? -10.441 3.167 -5.577 1.00 86.50 180 MET A C 1
ATOM 1419 O O . MET A 1 180 ? -10.203 2.051 -6.039 1.00 86.50 180 MET A O 1
ATOM 1423 N N . LEU A 1 181 ? -10.498 3.359 -4.252 1.00 88.69 181 LEU A N 1
ATOM 1424 C CA . LEU A 1 181 ? -10.390 2.227 -3.312 1.00 88.69 181 LEU A CA 1
ATOM 1425 C C . LEU A 1 181 ? -11.541 1.225 -3.502 1.00 88.69 181 LEU A C 1
ATOM 1427 O O . LEU A 1 181 ? -11.311 0.022 -3.392 1.00 88.69 181 LEU A O 1
ATOM 1431 N N . LEU A 1 182 ? -12.745 1.682 -3.872 1.00 89.62 182 LEU A N 1
ATOM 1432 C CA . LEU A 1 182 ? -13.869 0.786 -4.191 1.00 89.62 182 LEU A CA 1
ATOM 1433 C C . LEU A 1 182 ? -13.605 -0.075 -5.424 1.00 89.62 182 LEU A C 1
ATOM 1435 O O . LEU A 1 182 ? -14.123 -1.187 -5.525 1.00 89.62 182 LEU A O 1
ATOM 1439 N N . SER A 1 183 ? -12.788 0.416 -6.360 1.00 91.31 183 SER A N 1
ATOM 1440 C CA . SER A 1 183 ? -12.401 -0.383 -7.521 1.00 91.31 183 SER A CA 1
ATOM 1441 C C . SER A 1 183 ? -11.561 -1.600 -7.120 1.00 91.31 183 SER A C 1
ATOM 1443 O O . SER A 1 183 ? -11.578 -2.598 -7.833 1.00 91.31 183 SER A O 1
ATOM 1445 N N . MET A 1 184 ? -10.903 -1.579 -5.953 1.00 95.19 184 MET A N 1
ATOM 1446 C CA . MET A 1 184 ? -10.050 -2.653 -5.428 1.00 95.19 184 MET A CA 1
ATOM 1447 C C . MET A 1 184 ? -10.871 -3.711 -4.672 1.00 95.19 184 MET A C 1
ATOM 1449 O O . MET A 1 184 ? -10.682 -3.962 -3.485 1.00 95.19 184 MET A O 1
ATOM 1453 N N . SER A 1 185 ? -11.800 -4.367 -5.370 1.00 94.81 185 SER A N 1
ATOM 1454 C CA . SER A 1 185 ? -12.763 -5.315 -4.772 1.00 94.81 185 SER A CA 1
ATOM 1455 C C . SER A 1 185 ? -12.151 -6.506 -4.007 1.00 94.81 185 SER A C 1
ATOM 1457 O O . SER A 1 185 ? -12.841 -7.143 -3.209 1.00 94.81 185 SER A O 1
ATOM 1459 N N . ARG A 1 186 ? -10.868 -6.816 -4.240 1.00 97.56 186 ARG A N 1
ATOM 1460 C CA . ARG A 1 186 ? -10.116 -7.917 -3.610 1.00 97.56 186 ARG A CA 1
ATOM 1461 C C . ARG A 1 186 ? -9.105 -7.452 -2.560 1.00 97.56 186 ARG A C 1
ATOM 1463 O O . ARG A 1 186 ? -8.311 -8.266 -2.096 1.00 97.56 186 ARG A O 1
ATOM 1470 N N . LEU A 1 187 ? -9.114 -6.168 -2.204 1.00 97.88 187 LEU A N 1
ATOM 1471 C CA . LEU A 1 187 ? -8.136 -5.585 -1.295 1.00 97.88 187 LEU A CA 1
ATOM 1472 C C . LEU A 1 187 ? -8.243 -6.219 0.097 1.00 97.88 187 LEU A C 1
ATOM 1474 O O . LEU A 1 187 ? -9.258 -6.071 0.774 1.00 97.88 187 LEU A O 1
ATOM 1478 N N . GLU A 1 188 ? -7.182 -6.902 0.523 1.00 98.25 188 GLU A N 1
ATOM 1479 C CA . GLU A 1 188 ? -7.080 -7.537 1.838 1.00 98.25 188 GLU A CA 1
ATOM 1480 C C . GLU A 1 188 ? -6.215 -6.735 2.808 1.00 98.25 188 GLU A C 1
ATOM 1482 O O . GLU A 1 188 ? -6.436 -6.788 4.020 1.00 98.25 188 GLU A O 1
ATOM 1487 N N . GLU A 1 189 ? -5.235 -5.996 2.289 1.00 98.25 189 GLU A N 1
ATOM 1488 C CA . GLU A 1 189 ? -4.323 -5.183 3.081 1.00 98.25 189 GLU A CA 1
ATOM 1489 C C . GLU A 1 189 ? -4.150 -3.787 2.488 1.00 98.25 189 GLU A C 1
ATOM 1491 O O . GLU A 1 189 ? -3.857 -3.618 1.303 1.00 98.25 189 GLU A O 1
ATOM 1496 N N . LEU A 1 190 ? -4.316 -2.785 3.349 1.00 96.25 190 LEU A N 1
ATOM 1497 C CA . LEU A 1 190 ? -4.227 -1.378 2.997 1.00 96.25 190 LEU A CA 1
ATOM 1498 C C . LEU A 1 190 ? -3.249 -0.667 3.929 1.00 96.25 190 LEU A C 1
ATOM 1500 O O . LEU A 1 190 ? -3.493 -0.577 5.131 1.00 96.25 190 LEU A O 1
ATOM 1504 N N . ILE A 1 191 ? -2.186 -0.098 3.365 1.00 94.31 191 ILE A N 1
ATOM 1505 C CA . ILE A 1 191 ? -1.329 0.876 4.042 1.00 94.31 191 ILE A CA 1
ATOM 1506 C C . ILE A 1 191 ? -1.601 2.248 3.434 1.00 94.31 191 ILE A C 1
ATOM 1508 O O . ILE A 1 191 ? -1.350 2.476 2.252 1.00 94.31 191 ILE A O 1
ATOM 1512 N N . TYR A 1 192 ? -2.135 3.170 4.224 1.00 90.69 192 TYR A N 1
ATOM 1513 C CA . TYR A 1 192 ? -2.723 4.388 3.678 1.00 90.69 192 TYR A CA 1
ATOM 1514 C C . TYR A 1 192 ? -2.405 5.610 4.522 1.00 90.69 192 TYR A C 1
ATOM 1516 O O . TYR A 1 192 ? -2.517 5.573 5.747 1.00 90.69 192 TYR A O 1
ATOM 1524 N N . ARG A 1 193 ? -2.040 6.713 3.865 1.00 88.06 193 ARG A N 1
ATOM 1525 C CA . ARG A 1 193 ? -1.915 8.035 4.482 1.00 88.06 193 ARG A CA 1
ATOM 1526 C C . ARG A 1 193 ? -3.051 8.937 3.976 1.00 88.06 193 ARG A C 1
ATOM 1528 O O . ARG A 1 193 ? -2.965 9.410 2.846 1.00 88.06 193 ARG A O 1
ATOM 1535 N N . PRO A 1 194 ? -4.087 9.219 4.784 1.00 82.62 194 PRO A N 1
ATOM 1536 C CA . PRO A 1 194 ? -5.181 10.101 4.382 1.00 82.62 194 PRO A CA 1
ATOM 1537 C C . PRO A 1 194 ? -4.694 11.520 4.051 1.00 82.62 194 PRO A C 1
ATOM 1539 O O . PRO A 1 194 ? -4.009 12.149 4.862 1.00 82.62 194 PRO A O 1
ATOM 1542 N N . ALA A 1 195 ? -5.086 12.042 2.886 1.00 79.56 195 ALA A N 1
ATOM 1543 C CA . ALA A 1 195 ? -4.701 13.367 2.403 1.00 79.56 195 ALA A CA 1
ATOM 1544 C C . ALA A 1 195 ? -5.908 14.312 2.269 1.00 79.56 195 ALA A C 1
ATOM 1546 O O . ALA A 1 195 ? -6.966 13.915 1.784 1.00 79.56 195 ALA A O 1
ATOM 1547 N N . ALA A 1 196 ? -5.713 15.588 2.631 1.00 69.44 196 ALA A N 1
ATOM 1548 C CA . ALA A 1 196 ? -6.748 16.634 2.675 1.00 69.44 196 ALA A CA 1
ATOM 1549 C C . ALA A 1 196 ? -7.575 16.753 1.395 1.00 69.44 196 ALA A C 1
ATOM 1551 O O . ALA A 1 196 ? -8.782 16.968 1.418 1.00 69.44 196 ALA A O 1
ATOM 1552 N N . LYS A 1 197 ? -6.886 16.617 0.263 1.00 71.06 197 LYS A N 1
ATOM 1553 C CA . LYS A 1 197 ? -7.418 16.909 -1.063 1.00 71.06 197 LYS A CA 1
ATOM 1554 C C . LYS A 1 197 ? -8.502 15.925 -1.515 1.00 71.06 197 LYS A C 1
ATOM 1556 O O . LYS A 1 197 ? -9.258 16.253 -2.421 1.00 71.06 197 LYS A O 1
ATOM 1561 N N . TYR A 1 198 ? -8.561 14.739 -0.913 1.00 67.50 198 TYR A N 1
ATOM 1562 C CA . TYR A 1 198 ? -9.392 13.630 -1.393 1.00 67.50 198 TYR A CA 1
ATOM 1563 C C . TYR A 1 198 ? -10.419 13.150 -0.375 1.00 67.50 198 TYR A C 1
ATOM 1565 O O . TYR A 1 198 ? -11.084 12.141 -0.595 1.00 67.50 198 TYR A O 1
ATOM 1573 N N . ILE A 1 199 ? -10.562 13.862 0.741 1.00 62.12 199 ILE A N 1
ATOM 1574 C CA . 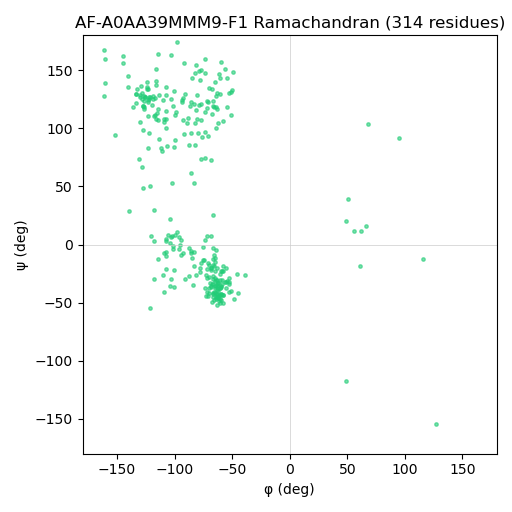ILE A 1 199 ? -11.647 13.580 1.669 1.00 62.12 199 ILE A CA 1
ATOM 1575 C C . ILE A 1 199 ? -12.895 14.172 1.066 1.00 62.12 199 ILE A C 1
ATOM 1577 O O . ILE A 1 199 ? -13.084 15.388 1.007 1.00 62.12 199 ILE A O 1
ATOM 1581 N N . LEU A 1 200 ? -13.724 13.267 0.588 1.00 62.06 200 LEU A N 1
ATOM 1582 C CA . LEU A 1 200 ? -15.027 13.589 0.077 1.00 62.06 200 LEU A CA 1
ATOM 1583 C C . LEU A 1 200 ? -15.847 14.146 1.246 1.00 62.06 200 LEU A C 1
ATOM 1585 O O . LEU A 1 200 ? -15.953 13.528 2.302 1.00 62.06 200 LEU A O 1
ATOM 1589 N N . THR A 1 201 ? -16.450 15.316 1.052 1.00 62.94 201 THR A N 1
ATOM 1590 C CA . THR A 1 201 ? -17.489 15.865 1.941 1.00 62.94 201 THR A CA 1
ATOM 1591 C C . THR A 1 201 ? -18.792 15.060 1.866 1.00 62.94 201 THR A C 1
ATOM 1593 O O . THR A 1 201 ? -19.816 15.466 2.412 1.00 62.94 201 THR A O 1
ATOM 1596 N N . THR A 1 202 ? -18.775 13.932 1.155 1.00 66.69 202 THR A N 1
ATOM 1597 C CA . THR A 1 202 ? -19.922 13.066 0.940 1.00 66.69 202 THR A CA 1
ATOM 1598 C C . THR A 1 202 ? -20.284 12.357 2.235 1.00 66.69 202 THR A C 1
ATOM 1600 O O . THR A 1 202 ? -19.424 11.777 2.891 1.00 66.69 202 THR A O 1
ATOM 1603 N N . SER A 1 203 ? -21.573 12.332 2.558 1.00 76.31 203 SER A N 1
ATOM 1604 C CA . SER A 1 203 ? -22.119 11.568 3.687 1.00 76.31 203 SER A CA 1
ATOM 1605 C C . SER A 1 203 ? -22.175 10.053 3.437 1.00 76.31 203 SER A C 1
ATOM 1607 O O . SER A 1 203 ? -22.712 9.318 4.263 1.00 76.31 203 SER A O 1
ATOM 1609 N N . GLU A 1 204 ? -21.672 9.581 2.294 1.00 87.62 204 GLU A N 1
ATOM 1610 C CA . GLU A 1 204 ? -21.693 8.170 1.921 1.00 87.62 204 GLU A CA 1
ATOM 1611 C C . GLU A 1 204 ? -20.613 7.368 2.651 1.00 87.62 204 GLU A C 1
ATOM 1613 O O . GLU A 1 204 ? -19.489 7.830 2.856 1.00 87.62 204 GLU A O 1
ATOM 1618 N N . VAL A 1 205 ? -20.975 6.142 3.033 1.00 90.81 205 VAL A N 1
ATOM 1619 C CA . VAL A 1 205 ? -20.076 5.185 3.678 1.00 90.81 205 VAL A CA 1
ATOM 1620 C C . VAL A 1 205 ? -19.609 4.165 2.643 1.00 90.81 205 VAL A C 1
ATOM 1622 O O . VAL A 1 205 ? -20.403 3.397 2.102 1.00 90.81 205 VAL A O 1
ATOM 1625 N N . TYR A 1 206 ? -18.304 4.119 2.423 1.00 91.50 206 TYR A N 1
ATOM 1626 C CA . TYR A 1 206 ? -17.614 3.208 1.522 1.00 91.50 206 TYR A CA 1
ATOM 1627 C C . TYR A 1 206 ? -17.357 1.860 2.196 1.00 91.50 206 TYR A C 1
ATOM 1629 O O . TYR A 1 206 ? -16.676 1.782 3.216 1.00 91.50 206 TYR A O 1
ATOM 1637 N N . VAL A 1 207 ? -17.879 0.773 1.629 1.00 95.19 207 VAL A N 1
ATOM 1638 C CA . VAL A 1 207 ? -17.697 -0.577 2.184 1.00 95.19 207 VAL A CA 1
ATOM 1639 C C . VAL A 1 207 ? -16.497 -1.258 1.526 1.00 95.19 207 VAL A C 1
ATOM 1641 O O . VAL A 1 207 ? -16.469 -1.422 0.310 1.00 95.19 207 VAL A O 1
ATOM 1644 N N . LEU A 1 208 ? -15.530 -1.704 2.331 1.00 95.56 208 LEU A N 1
ATOM 1645 C CA . LEU A 1 208 ? -14.350 -2.463 1.901 1.00 95.56 208 LEU A CA 1
ATOM 1646 C C . LEU A 1 208 ? -14.454 -3.899 2.452 1.00 95.56 208 LEU A C 1
ATOM 1648 O O . LEU A 1 208 ? -13.923 -4.199 3.525 1.00 95.56 208 LEU A O 1
ATOM 1652 N N . PRO A 1 209 ? -15.190 -4.796 1.768 1.00 96.19 209 PRO A N 1
ATOM 1653 C CA . PRO A 1 209 ? -15.666 -6.045 2.361 1.00 96.19 209 PRO A CA 1
ATOM 1654 C C . PRO A 1 209 ? -14.574 -7.098 2.573 1.00 96.19 209 PRO A C 1
ATOM 1656 O O . PRO A 1 209 ? -14.726 -7.942 3.449 1.00 96.19 209 PRO A O 1
ATOM 1659 N N . GLN A 1 210 ? -13.492 -7.073 1.792 1.00 97.31 210 GLN A N 1
ATOM 1660 C CA . GLN A 1 210 ? -12.403 -8.060 1.869 1.00 97.31 210 GLN A CA 1
ATOM 1661 C C . GLN A 1 210 ? -11.220 -7.589 2.722 1.00 97.31 210 GLN A C 1
ATOM 1663 O O . GLN A 1 210 ? -10.280 -8.351 2.942 1.00 97.31 210 GLN A O 1
ATOM 1668 N N . LEU A 1 211 ? -11.268 -6.352 3.220 1.00 97.81 211 LEU A N 1
ATOM 1669 C CA . LEU A 1 211 ? -10.145 -5.726 3.898 1.00 97.81 211 LEU A CA 1
ATOM 1670 C C . LEU A 1 211 ? -9.954 -6.333 5.290 1.00 97.81 211 LEU A C 1
ATOM 1672 O O . LEU A 1 211 ? -10.806 -6.173 6.162 1.00 97.81 211 LEU A O 1
ATOM 1676 N N . LYS A 1 212 ? -8.829 -7.028 5.487 1.00 98.00 212 LYS A N 1
ATOM 1677 C CA . LYS A 1 212 ? -8.467 -7.739 6.725 1.00 98.00 212 LYS A CA 1
ATOM 1678 C C . LYS A 1 212 ? -7.473 -6.952 7.569 1.00 98.00 212 LYS A C 1
ATOM 1680 O O . LYS A 1 212 ? -7.548 -7.002 8.794 1.00 98.00 212 LYS A O 1
ATOM 1685 N N . ARG A 1 213 ? -6.536 -6.250 6.926 1.00 98.25 213 ARG A N 1
ATOM 1686 C CA . ARG A 1 213 ? -5.455 -5.512 7.590 1.00 98.25 213 ARG A CA 1
ATOM 1687 C C . ARG A 1 213 ? -5.433 -4.066 7.126 1.00 98.25 213 ARG A C 1
ATOM 1689 O O . ARG A 1 213 ? -5.381 -3.793 5.929 1.00 98.25 213 ARG A O 1
ATOM 1696 N N . ILE A 1 214 ? -5.450 -3.138 8.075 1.00 95.88 214 ILE A N 1
ATOM 1697 C CA . ILE A 1 214 ? -5.382 -1.705 7.793 1.00 95.88 214 ILE A CA 1
ATOM 1698 C C . ILE A 1 214 ? -4.247 -1.107 8.599 1.00 95.88 214 ILE A C 1
ATOM 1700 O O . ILE A 1 214 ? -4.237 -1.176 9.825 1.00 95.88 214 ILE A O 1
ATOM 1704 N N . ARG A 1 215 ? -3.310 -0.463 7.914 1.00 94.62 215 ARG A N 1
ATOM 1705 C CA . ARG A 1 215 ? -2.284 0.363 8.530 1.00 94.62 215 ARG A CA 1
ATOM 1706 C C . ARG A 1 215 ? -2.465 1.803 8.093 1.00 94.62 215 ARG A C 1
ATOM 1708 O O . ARG A 1 215 ? -2.254 2.140 6.932 1.00 94.62 215 ARG A O 1
ATOM 1715 N N . ILE A 1 216 ? -2.824 2.662 9.034 1.00 91.31 216 ILE A N 1
ATOM 1716 C CA . ILE A 1 216 ? -3.011 4.079 8.758 1.00 91.31 216 ILE A CA 1
ATOM 1717 C C . ILE A 1 216 ? -1.759 4.823 9.186 1.00 91.31 216 ILE A C 1
ATOM 1719 O O . ILE A 1 216 ? -1.395 4.871 10.364 1.00 91.31 216 ILE A O 1
ATOM 1723 N N . LEU A 1 217 ? -1.088 5.381 8.189 1.00 88.81 217 LEU A N 1
ATOM 1724 C CA . LEU A 1 217 ? 0.042 6.267 8.370 1.00 88.81 217 LEU A CA 1
ATOM 1725 C C . LEU A 1 217 ? -0.477 7.651 8.751 1.00 88.81 217 LEU A C 1
ATOM 1727 O O . LEU A 1 217 ? -1.537 8.081 8.299 1.00 88.81 217 LEU A O 1
ATOM 1731 N N . SER A 1 218 ? 0.308 8.380 9.536 1.00 80.94 218 SER A N 1
ATOM 1732 C CA . SER A 1 218 ? -0.059 9.729 9.958 1.00 80.94 218 SER A CA 1
ATOM 1733 C C . SER A 1 218 ? -0.462 10.654 8.822 1.00 80.94 218 SER A C 1
ATOM 1735 O O . SER A 1 218 ? 0.275 10.811 7.847 1.00 80.94 218 SER A O 1
ATOM 1737 N N . GLY A 1 219 ? -1.602 11.307 9.029 1.00 72.94 219 GLY A N 1
ATOM 1738 C CA . GLY A 1 219 ? -2.128 12.405 8.238 1.00 72.94 219 GLY A CA 1
ATOM 1739 C C . GLY A 1 219 ? -3.165 13.175 9.055 1.00 72.94 219 GLY A C 1
ATOM 1740 O O . GLY A 1 219 ? -3.732 12.655 10.016 1.00 72.94 219 GLY A O 1
ATOM 1741 N N . CYS A 1 220 ? -3.436 14.418 8.672 1.00 70.06 220 CYS A N 1
ATOM 1742 C CA . CYS A 1 220 ? -4.350 15.327 9.374 1.00 70.06 220 CYS A CA 1
ATOM 1743 C C . CYS A 1 220 ? -5.844 14.969 9.238 1.00 70.06 220 CYS A C 1
ATOM 1745 O O . CYS A 1 220 ? -6.703 15.729 9.674 1.00 70.06 220 CYS A O 1
ATOM 1747 N N . HIS A 1 221 ? -6.169 13.818 8.643 1.00 80.44 221 HIS A N 1
ATOM 1748 C CA . HIS A 1 221 ? -7.537 13.461 8.261 1.00 80.44 221 HIS A CA 1
ATOM 1749 C C . HIS A 1 221 ? -7.907 12.004 8.509 1.00 80.44 221 HIS A C 1
ATOM 1751 O O . HIS A 1 221 ? -8.759 11.436 7.824 1.00 80.44 221 HIS A O 1
ATOM 1757 N N . LEU A 1 222 ? -7.272 11.404 9.512 1.00 84.38 222 LEU A N 1
ATOM 1758 C CA . LEU A 1 222 ? -7.629 10.077 9.995 1.00 84.38 222 LEU A CA 1
ATOM 1759 C C . LEU A 1 222 ? -9.142 9.948 10.225 1.00 84.38 222 LEU A C 1
ATOM 1761 O O . LEU A 1 222 ? -9.747 8.996 9.744 1.00 84.38 222 LEU A O 1
ATOM 1765 N N . ASN A 1 223 ? -9.744 10.937 10.891 1.00 85.81 223 ASN A N 1
ATOM 1766 C CA . ASN A 1 223 ? -11.157 10.916 11.270 1.00 85.81 223 ASN A CA 1
ATOM 1767 C C . ASN A 1 223 ? -12.074 10.833 10.058 1.00 85.81 223 ASN A C 1
ATOM 1769 O O . ASN A 1 223 ? -12.905 9.942 9.976 1.00 85.81 223 ASN A O 1
ATOM 1773 N N . ALA A 1 224 ? -11.863 11.706 9.076 1.00 86.56 224 ALA A N 1
ATOM 1774 C CA . ALA A 1 224 ? -12.728 11.754 7.910 1.00 86.56 224 ALA A CA 1
ATOM 1775 C C . ALA A 1 224 ? -12.594 10.502 7.026 1.00 86.56 224 ALA A C 1
ATOM 1777 O O . ALA A 1 224 ? -13.585 10.012 6.488 1.00 86.56 224 ALA A O 1
ATOM 1778 N N . PHE A 1 225 ? -11.386 9.936 6.915 1.00 88.62 225 PHE A N 1
ATOM 1779 C CA . PHE A 1 225 ? -11.209 8.637 6.267 1.00 88.62 225 PHE A CA 1
ATOM 1780 C C . PHE A 1 225 ? -11.939 7.533 7.035 1.00 88.62 225 PHE A C 1
ATOM 1782 O O . PHE A 1 225 ? -12.743 6.811 6.461 1.00 88.62 225 PHE A O 1
ATOM 1789 N N . LEU A 1 226 ? -11.697 7.419 8.340 1.00 90.19 226 LEU A N 1
ATOM 1790 C CA . LEU A 1 226 ? -12.291 6.357 9.139 1.00 90.19 226 LEU A CA 1
ATOM 1791 C C . LEU A 1 226 ? -13.810 6.472 9.235 1.00 90.19 226 LEU A C 1
ATOM 1793 O O . LEU A 1 226 ? -14.461 5.440 9.214 1.00 90.19 226 LEU A O 1
ATOM 1797 N N . ASP A 1 227 ? -14.386 7.672 9.295 1.00 90.00 227 ASP A N 1
ATOM 1798 C CA . ASP A 1 227 ? -15.837 7.890 9.319 1.00 90.00 227 ASP A CA 1
ATOM 1799 C C . ASP A 1 227 ? -16.511 7.572 7.980 1.00 90.00 227 ASP A C 1
ATOM 1801 O O . ASP A 1 227 ? -17.668 7.151 7.966 1.00 90.00 227 ASP A O 1
ATOM 1805 N N . SER A 1 228 ? -15.780 7.706 6.871 1.00 90.69 228 SER A N 1
ATOM 1806 C CA . SER A 1 228 ? -16.292 7.417 5.530 1.00 90.69 228 SER A CA 1
ATOM 1807 C C . SER A 1 228 ? -16.164 5.952 5.123 1.00 90.69 228 SER A C 1
ATOM 1809 O O . SER A 1 228 ? -16.696 5.591 4.083 1.00 90.69 228 SER A O 1
ATOM 1811 N N . VAL A 1 229 ? -15.527 5.077 5.912 1.00 92.81 229 VAL A N 1
ATOM 1812 C CA . VAL A 1 229 ? -15.360 3.657 5.545 1.00 92.81 229 VAL A CA 1
ATOM 1813 C C . VAL A 1 229 ? -16.073 2.687 6.493 1.00 92.81 229 VAL A C 1
ATOM 1815 O O . VAL A 1 229 ? -16.255 2.939 7.685 1.00 92.81 229 VAL A O 1
ATOM 1818 N N . SER A 1 230 ? -16.484 1.539 5.961 1.00 95.69 230 SER A N 1
ATOM 1819 C CA . SER A 1 230 ? -16.958 0.365 6.695 1.00 95.69 230 SER A CA 1
ATOM 1820 C C . SER A 1 230 ? -16.145 -0.848 6.254 1.00 95.69 230 SER A C 1
ATOM 1822 O O . SER A 1 230 ? -16.009 -1.121 5.063 1.00 95.69 230 SER A O 1
ATOM 1824 N N . THR A 1 231 ? -15.570 -1.567 7.211 1.00 96.62 231 THR A N 1
ATOM 1825 C CA . THR A 1 231 ? -14.571 -2.613 6.962 1.00 96.62 231 THR A CA 1
ATOM 1826 C C . THR A 1 231 ? -14.964 -3.877 7.733 1.00 96.62 231 THR A C 1
ATOM 1828 O O . THR A 1 231 ? -14.376 -4.170 8.776 1.00 96.62 231 THR A O 1
ATOM 1831 N N . PRO A 1 232 ? -16.002 -4.610 7.287 1.00 97.00 232 PRO A N 1
ATOM 1832 C CA . PRO A 1 232 ? -16.631 -5.675 8.078 1.00 97.00 232 PRO A CA 1
ATOM 1833 C C . PRO A 1 232 ? -15.736 -6.893 8.340 1.00 97.00 232 PRO A C 1
ATOM 1835 O O . PRO A 1 232 ? -16.010 -7.662 9.255 1.00 97.00 232 PRO A O 1
ATOM 1838 N N . SER A 1 233 ? -14.664 -7.058 7.563 1.00 97.19 233 SER A N 1
ATOM 1839 C CA . SER A 1 233 ? -13.723 -8.178 7.684 1.00 97.19 233 SER A CA 1
ATOM 1840 C C . SER A 1 233 ? -12.405 -7.802 8.370 1.00 97.19 233 SER A C 1
ATOM 1842 O O . SER A 1 233 ? -11.487 -8.624 8.393 1.00 97.19 233 SER A O 1
ATOM 1844 N N . VAL A 1 234 ? -12.272 -6.578 8.903 1.00 97.62 234 VAL A N 1
ATOM 1845 C CA . VAL A 1 234 ? -10.987 -6.105 9.439 1.00 97.62 234 VAL A CA 1
ATOM 1846 C C . VAL A 1 234 ? -10.643 -6.800 10.755 1.00 97.62 234 VAL A C 1
ATOM 1848 O O . VAL A 1 234 ? -11.390 -6.740 11.728 1.00 97.62 234 VAL A O 1
ATOM 1851 N N . GLN A 1 235 ? -9.479 -7.436 10.793 1.00 97.69 235 GLN A N 1
ATOM 1852 C CA . GLN A 1 235 ? -8.969 -8.176 11.950 1.00 97.69 235 GLN A CA 1
ATOM 1853 C C . GLN A 1 235 ? -7.777 -7.471 12.593 1.00 97.69 235 GLN A C 1
ATOM 1855 O O . GLN A 1 235 ? -7.554 -7.622 13.793 1.00 97.69 235 GLN A O 1
ATOM 1860 N N . GLU A 1 236 ? -7.033 -6.684 11.815 1.00 97.94 236 GLU A N 1
ATOM 1861 C CA . GLU A 1 236 ? -5.854 -5.965 12.282 1.00 97.94 236 GLU A CA 1
ATOM 1862 C C . GLU A 1 236 ? -5.912 -4.490 11.894 1.00 97.94 236 GLU A 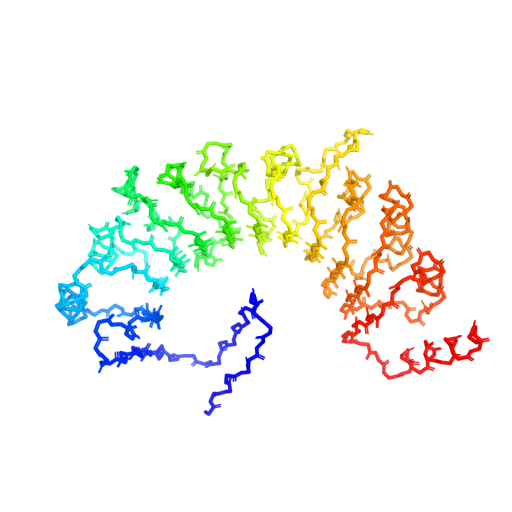C 1
ATOM 1864 O O . GLU A 1 236 ? -6.059 -4.142 10.719 1.00 97.94 236 GLU A O 1
ATOM 1869 N N . ILE A 1 237 ? -5.739 -3.626 12.893 1.00 95.50 237 ILE A N 1
ATOM 1870 C CA . ILE A 1 237 ? -5.594 -2.184 12.710 1.00 95.50 237 ILE A CA 1
ATOM 1871 C C . ILE A 1 237 ? -4.255 -1.752 13.300 1.00 95.50 237 ILE A C 1
ATOM 1873 O O . ILE A 1 237 ? -3.963 -2.003 14.466 1.00 95.50 237 ILE A O 1
ATOM 1877 N N . THR A 1 238 ? -3.449 -1.063 12.498 1.00 94.12 238 THR A N 1
ATOM 1878 C CA . THR A 1 238 ? -2.203 -0.423 12.921 1.00 94.12 238 THR A CA 1
ATOM 1879 C C . THR A 1 238 ? -2.293 1.080 12.701 1.00 94.12 238 THR A C 1
ATOM 1881 O O . THR A 1 238 ? -2.599 1.533 11.601 1.00 94.12 238 THR A O 1
ATOM 1884 N N . LEU A 1 239 ? -2.003 1.862 13.736 1.00 90.38 239 LEU A N 1
ATOM 1885 C CA . LEU A 1 239 ? -2.010 3.322 13.707 1.00 90.38 239 LEU A CA 1
ATOM 1886 C C . LEU A 1 239 ? -0.598 3.828 14.008 1.00 90.38 239 LEU A C 1
ATOM 1888 O O . LEU A 1 239 ? -0.114 3.692 15.133 1.00 90.38 239 LEU A O 1
ATOM 1892 N N . ASP A 1 240 ? 0.059 4.393 12.995 1.00 87.81 240 ASP A N 1
ATOM 1893 C CA . ASP A 1 240 ? 1.460 4.816 13.083 1.00 87.81 240 ASP A CA 1
ATOM 1894 C C . ASP A 1 240 ? 1.639 6.196 13.770 1.00 87.81 240 ASP A C 1
ATOM 1896 O O . ASP A 1 240 ? 0.769 7.072 13.728 1.00 87.81 240 ASP A O 1
ATOM 1900 N N . ASP A 1 241 ? 2.840 6.372 14.340 1.00 65.69 241 ASP A N 1
ATOM 1901 C CA . ASP A 1 241 ? 3.350 7.323 15.362 1.00 65.69 241 ASP A CA 1
ATOM 1902 C C . ASP A 1 241 ? 2.855 8.786 15.318 1.00 65.69 241 ASP A C 1
ATOM 1904 O O . ASP A 1 241 ? 2.766 9.480 16.328 1.00 65.69 241 ASP A O 1
ATOM 1908 N N . MET A 1 242 ? 2.452 9.291 14.158 1.00 61.03 242 MET A N 1
ATOM 1909 C CA . MET A 1 242 ? 2.112 10.708 14.000 1.00 61.03 242 MET A CA 1
ATOM 1910 C C . MET A 1 242 ? 0.592 10.951 13.857 1.00 61.03 242 MET A C 1
ATOM 1912 O O . MET A 1 242 ? 0.173 12.090 13.659 1.00 61.03 242 MET A O 1
ATOM 1916 N N . CYS A 1 243 ? -0.257 9.919 13.956 1.00 57.19 243 CYS A N 1
ATOM 1917 C CA . CYS A 1 243 ? -1.722 10.075 13.990 1.00 57.19 243 CYS A CA 1
ATOM 1918 C C . CYS A 1 243 ? -2.216 10.795 15.260 1.00 57.19 243 CYS A C 1
ATOM 1920 O O . CYS A 1 243 ? -3.256 11.444 15.241 1.00 57.19 243 CYS A O 1
ATOM 1922 N N . PHE A 1 244 ? -1.463 10.705 16.361 1.00 55.91 244 PHE A N 1
ATOM 1923 C CA . PHE A 1 244 ? -1.928 11.086 17.699 1.00 55.91 244 PHE A CA 1
ATOM 1924 C C . PHE A 1 244 ? -1.320 12.373 18.253 1.00 55.91 244 PHE A C 1
ATOM 1926 O O . PHE A 1 244 ? -1.610 12.743 19.391 1.00 55.91 244 PHE A O 1
ATOM 1933 N N . ARG A 1 245 ? -0.513 13.094 17.462 1.00 61.94 245 ARG A N 1
ATOM 1934 C CA . ARG A 1 245 ? -0.020 14.421 17.869 1.00 61.94 245 ARG A CA 1
ATOM 1935 C C . ARG A 1 245 ? -1.133 15.474 17.973 1.00 61.94 245 ARG A C 1
ATOM 1937 O O . ARG A 1 245 ? -0.891 16.529 18.546 1.00 61.94 245 ARG A O 1
ATOM 1944 N N . TYR A 1 246 ? -2.335 15.186 17.465 1.00 54.16 246 TYR A N 1
ATOM 1945 C CA . TYR A 1 246 ? -3.416 16.159 17.293 1.00 54.16 246 TYR A CA 1
ATOM 1946 C C . TYR A 1 246 ? -4.749 15.713 17.925 1.00 54.16 246 TYR A C 1
ATOM 1948 O O . TYR A 1 246 ? -5.772 15.818 17.276 1.00 54.16 246 TYR A O 1
ATOM 1956 N N . GLU A 1 247 ? -4.745 15.262 19.189 1.00 63.62 247 GLU A N 1
ATOM 1957 C CA . GLU A 1 247 ? -5.934 14.903 20.011 1.00 63.62 247 GLU A CA 1
ATOM 1958 C C . GLU A 1 247 ? -6.334 13.411 20.011 1.00 63.62 247 GLU A C 1
ATOM 1960 O O . GLU A 1 247 ? -7.177 12.927 19.257 1.00 63.62 247 GLU A O 1
ATOM 1965 N N . THR A 1 248 ? -5.796 12.672 20.982 1.00 61.50 248 THR A N 1
ATOM 1966 C CA . THR A 1 248 ? -6.104 11.255 21.271 1.00 61.50 248 THR A CA 1
ATOM 1967 C C . THR A 1 248 ? -7.588 10.959 21.525 1.00 61.50 248 THR A C 1
ATOM 1969 O O . THR A 1 248 ? -8.069 9.876 21.173 1.00 61.50 248 THR A O 1
ATOM 1972 N N . LYS A 1 249 ? -8.331 11.912 22.108 1.00 66.88 249 LYS A N 1
ATOM 1973 C CA . LYS A 1 249 ? -9.770 11.764 22.386 1.00 66.88 249 LYS A CA 1
ATOM 1974 C C . LYS A 1 249 ? -10.570 11.523 21.111 1.00 66.88 249 LYS A C 1
ATOM 1976 O O . LYS A 1 249 ? -11.513 10.740 21.120 1.00 66.88 249 LYS A O 1
ATOM 1981 N N . CYS A 1 250 ? -10.168 12.166 20.018 1.00 76.44 250 CYS A N 1
ATOM 1982 C CA . CYS A 1 250 ? -10.870 12.055 18.752 1.00 76.44 250 CYS A CA 1
ATOM 1983 C C . CYS A 1 250 ? -10.652 10.675 18.114 1.00 76.44 250 CYS A C 1
ATOM 1985 O O . CYS A 1 250 ? -11.597 10.046 17.649 1.00 76.44 250 CYS A O 1
ATOM 1987 N N . VAL A 1 251 ? -9.427 10.145 18.186 1.00 80.06 251 VAL A N 1
ATOM 1988 C CA . VAL A 1 251 ? -9.083 8.880 17.519 1.00 80.06 251 VAL A CA 1
ATOM 1989 C C . VAL A 1 251 ? -9.812 7.683 18.124 1.00 80.06 251 VAL A C 1
ATOM 1991 O O . VAL A 1 251 ? -10.311 6.836 17.390 1.00 80.06 251 VAL A O 1
ATOM 1994 N N . THR A 1 252 ? -9.911 7.606 19.452 1.00 83.94 252 THR A N 1
ATOM 1995 C CA . THR A 1 252 ? -10.618 6.489 20.104 1.00 83.94 252 THR A CA 1
ATOM 1996 C C . THR A 1 252 ? -12.104 6.484 19.767 1.00 83.94 252 THR A C 1
ATOM 1998 O O . THR A 1 252 ? -12.631 5.430 19.418 1.00 83.94 252 THR A O 1
ATOM 2001 N N . GLN A 1 253 ? -12.753 7.652 19.759 1.00 87.00 253 GLN A N 1
ATOM 2002 C CA . GLN A 1 253 ? -14.148 7.783 19.336 1.00 87.00 253 GLN A CA 1
ATOM 2003 C C . GLN A 1 253 ? -14.344 7.365 17.874 1.00 87.00 253 GLN A C 1
ATOM 2005 O O . GLN A 1 253 ? -15.279 6.640 17.550 1.00 87.00 253 GLN A O 1
ATOM 2010 N N . VAL A 1 254 ? -13.450 7.790 16.984 1.00 88.25 254 VAL A N 1
ATOM 2011 C CA . VAL A 1 254 ? -13.525 7.453 15.559 1.00 88.25 254 VAL A CA 1
ATOM 2012 C C . VAL A 1 254 ? -13.317 5.956 15.326 1.00 88.25 254 VAL A C 1
ATOM 2014 O O . VAL A 1 254 ? -14.034 5.349 14.532 1.00 88.25 254 VAL A O 1
ATOM 2017 N N . LEU A 1 255 ? -12.381 5.323 16.038 1.00 90.38 255 LEU A N 1
ATOM 2018 C CA . LEU A 1 255 ? -12.216 3.869 15.981 1.00 90.38 255 LEU A CA 1
ATOM 2019 C C . LEU A 1 255 ? -13.458 3.151 1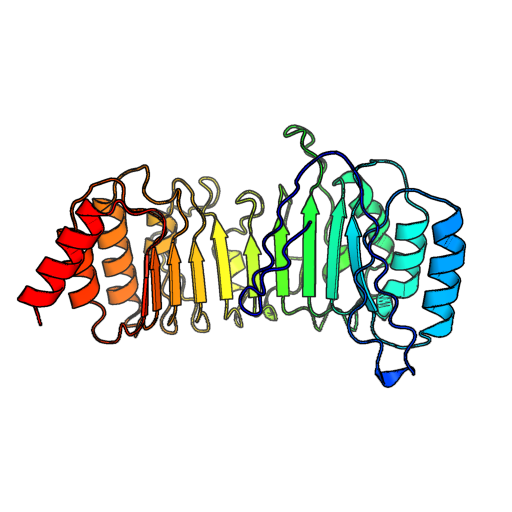6.504 1.00 90.38 255 LEU A C 1
ATOM 2021 O O . LEU A 1 255 ? -13.911 2.202 15.876 1.00 90.38 255 LEU A O 1
ATOM 2025 N N . GLN A 1 256 ? -14.050 3.612 17.605 1.00 91.81 256 GLN A N 1
ATOM 2026 C CA . GLN A 1 256 ? -15.309 3.055 18.104 1.00 91.81 256 GLN A CA 1
ATOM 2027 C C . GLN A 1 256 ? -16.433 3.180 17.072 1.00 91.81 256 GLN A C 1
ATOM 2029 O O . GLN A 1 256 ? -17.165 2.213 16.853 1.00 91.81 256 GLN A O 1
ATOM 2034 N N . ASN A 1 257 ? -16.540 4.326 16.393 1.00 92.56 257 ASN A N 1
ATOM 2035 C CA . ASN A 1 257 ? -17.503 4.530 15.312 1.00 92.56 257 ASN A CA 1
ATOM 2036 C C . ASN A 1 257 ? -17.261 3.539 14.167 1.00 92.56 257 ASN A C 1
ATOM 2038 O O . ASN A 1 257 ? -18.203 2.885 13.719 1.00 92.56 257 ASN A O 1
ATOM 2042 N N . LEU A 1 258 ? -16.005 3.381 13.730 1.00 94.06 258 LEU A N 1
ATOM 2043 C CA . LEU A 1 258 ? -15.618 2.411 12.704 1.00 94.06 258 LEU A CA 1
ATOM 2044 C C . LEU A 1 258 ? -16.002 0.986 13.111 1.00 94.06 258 LEU A C 1
ATOM 2046 O O . LEU A 1 258 ? -16.626 0.279 12.321 1.00 94.06 258 LEU A O 1
ATOM 2050 N N . LEU A 1 259 ? -15.644 0.560 14.323 1.00 94.12 259 LEU A N 1
ATOM 2051 C CA . LEU A 1 259 ? -15.894 -0.791 14.826 1.00 94.12 259 LEU A CA 1
ATOM 2052 C C . LEU A 1 259 ? -17.394 -1.073 14.943 1.00 94.12 259 LEU A C 1
ATOM 2054 O O . LEU A 1 259 ? -17.867 -2.103 14.464 1.00 94.12 259 LEU A O 1
ATOM 2058 N N . THR A 1 260 ? -18.152 -0.121 15.492 1.00 93.81 260 THR A N 1
ATOM 2059 C CA . THR A 1 260 ? -19.612 -0.212 15.631 1.00 93.81 260 THR A CA 1
ATOM 2060 C C . THR A 1 260 ? -20.289 -0.291 14.263 1.00 93.81 260 THR A C 1
ATOM 2062 O O . THR A 1 260 ? -21.149 -1.144 14.039 1.00 93.81 260 THR A O 1
ATOM 2065 N N . ARG A 1 261 ? -19.872 0.560 13.315 1.00 94.81 261 ARG A N 1
ATOM 2066 C CA . ARG A 1 261 ? -20.412 0.593 11.948 1.00 94.81 261 ARG A CA 1
ATOM 2067 C C . ARG A 1 261 ? -20.038 -0.647 11.141 1.00 94.81 261 ARG A C 1
ATOM 2069 O O . ARG A 1 261 ? -20.843 -1.118 10.344 1.00 94.81 261 ARG A O 1
ATOM 2076 N N . SER A 1 262 ? -18.830 -1.165 11.333 1.00 94.31 262 SER A N 1
ATOM 2077 C CA . SER A 1 262 ? -18.318 -2.320 10.590 1.00 94.31 262 SER A CA 1
ATOM 2078 C C . SER A 1 262 ? -18.779 -3.650 11.178 1.00 94.31 262 SER A C 1
ATOM 2080 O O . SER A 1 262 ? -18.729 -4.654 10.479 1.00 94.31 262 SER A O 1
ATOM 2082 N N . ARG A 1 263 ? -19.232 -3.670 12.443 1.00 93.44 263 ARG A N 1
ATOM 2083 C CA . ARG A 1 263 ? -19.582 -4.894 13.189 1.00 93.44 263 ARG A CA 1
ATOM 2084 C C . ARG A 1 263 ? -18.472 -5.949 13.126 1.00 93.44 263 ARG A C 1
ATOM 2086 O O . ARG A 1 263 ? -18.739 -7.135 12.963 1.00 93.44 263 ARG A O 1
ATOM 2093 N N . THR A 1 264 ? -17.227 -5.491 13.203 1.00 90.44 264 THR A N 1
ATOM 2094 C CA . THR A 1 264 ? -16.047 -6.332 12.990 1.00 90.44 264 THR A CA 1
ATOM 2095 C C . THR A 1 264 ? -15.526 -6.946 14.291 1.00 90.44 264 THR A C 1
ATOM 2097 O O . THR A 1 264 ? -15.709 -6.388 15.374 1.00 90.44 264 THR A O 1
ATOM 2100 N N . CYS A 1 265 ? -14.811 -8.065 14.178 1.00 92.50 265 CYS A N 1
ATOM 2101 C CA . CYS A 1 265 ? -14.100 -8.715 15.277 1.00 92.50 265 CYS A CA 1
ATOM 2102 C C . CYS A 1 265 ? -12.608 -8.362 15.209 1.00 92.50 265 CYS A C 1
ATOM 2104 O O . CYS A 1 265 ? -11.808 -9.115 14.652 1.00 92.50 265 CYS A O 1
ATOM 2106 N N . LEU A 1 266 ? -12.232 -7.209 15.767 1.00 96.62 266 LEU A N 1
ATOM 2107 C CA . LEU A 1 266 ? -10.828 -6.798 15.824 1.00 96.62 266 LEU A CA 1
ATOM 2108 C C . LEU A 1 266 ? -10.029 -7.741 16.739 1.00 96.62 266 LEU A C 1
ATOM 2110 O O . LEU A 1 266 ? -10.365 -7.880 17.914 1.00 96.62 266 LEU A O 1
ATOM 2114 N N . MET A 1 267 ? -8.969 -8.353 16.206 1.00 97.56 267 MET A N 1
ATOM 2115 C CA . MET A 1 267 ? -8.086 -9.284 16.927 1.00 97.56 267 MET A CA 1
ATOM 2116 C C . MET A 1 267 ? -6.750 -8.639 17.299 1.00 97.56 267 MET A C 1
ATOM 2118 O O . MET A 1 267 ? -6.221 -8.887 18.384 1.00 97.56 267 MET A O 1
ATOM 2122 N N . THR A 1 268 ? -6.233 -7.776 16.422 1.00 97.38 268 THR A N 1
ATOM 2123 C CA . THR A 1 268 ? -4.943 -7.109 16.598 1.00 97.38 268 THR A CA 1
ATOM 2124 C C . THR A 1 268 ? -5.097 -5.599 16.484 1.00 97.38 268 THR A C 1
ATOM 2126 O O . THR A 1 268 ? -5.599 -5.080 15.487 1.00 97.38 268 THR A O 1
ATOM 2129 N N . LEU A 1 269 ? -4.611 -4.884 17.494 1.00 94.25 269 LEU A N 1
ATOM 2130 C CA . LEU A 1 269 ? -4.553 -3.430 17.510 1.00 94.25 269 LEU A CA 1
ATOM 2131 C C . LEU A 1 269 ? -3.125 -2.992 17.820 1.00 94.25 269 LEU A C 1
ATOM 2133 O O . LEU A 1 269 ? -2.614 -3.256 18.905 1.00 94.25 269 LEU A O 1
ATOM 2137 N N . ASN A 1 270 ? -2.489 -2.307 16.875 1.00 93.06 270 ASN A N 1
ATOM 2138 C CA . ASN A 1 270 ? -1.166 -1.724 17.055 1.00 93.06 270 ASN A CA 1
ATOM 2139 C C . ASN A 1 270 ? -1.277 -0.196 17.097 1.00 93.06 270 ASN A C 1
ATOM 2141 O O . ASN A 1 270 ? -1.786 0.417 16.159 1.00 93.06 270 ASN A O 1
ATOM 2145 N N . ILE A 1 271 ? -0.784 0.426 18.165 1.00 87.75 271 ILE A N 1
ATOM 2146 C CA . ILE A 1 271 ? -0.797 1.877 18.365 1.00 87.75 271 ILE A CA 1
ATOM 2147 C C . ILE A 1 271 ? 0.625 2.337 18.669 1.00 87.75 271 ILE A C 1
ATOM 2149 O O . ILE A 1 271 ? 1.216 1.941 19.674 1.00 87.75 271 ILE A O 1
ATOM 2153 N N . ASP A 1 272 ? 1.172 3.192 17.811 1.00 83.69 272 ASP A N 1
ATOM 2154 C CA . ASP A 1 272 ? 2.550 3.651 17.969 1.00 83.69 272 ASP A CA 1
ATOM 2155 C C . ASP A 1 272 ? 2.710 4.790 18.996 1.00 83.69 272 ASP A C 1
ATOM 2157 O O . ASP A 1 272 ? 3.782 4.896 19.563 1.00 83.69 272 ASP A O 1
ATOM 2161 N N . TYR A 1 273 ? 1.712 5.635 19.283 1.00 72.25 273 TYR A N 1
ATOM 2162 C CA . TYR A 1 273 ? 1.857 6.715 20.282 1.00 72.25 273 TYR A CA 1
ATOM 2163 C C . TYR A 1 273 ? 0.499 7.221 20.778 1.00 72.25 273 TYR A C 1
ATOM 2165 O O . TYR A 1 273 ? -0.400 7.408 19.970 1.00 72.25 273 TYR A O 1
ATOM 2173 N N . LEU A 1 274 ? 0.331 7.496 22.077 1.00 65.19 274 LEU A N 1
ATOM 2174 C CA . LEU A 1 274 ? -0.799 8.281 22.596 1.00 65.19 274 LEU A CA 1
ATOM 2175 C C . LEU A 1 274 ? -0.260 9.481 23.371 1.00 65.19 274 LEU A C 1
ATOM 2177 O O . LEU A 1 274 ? 0.275 9.330 24.460 1.00 65.19 274 LEU A O 1
ATOM 2181 N N . ALA A 1 275 ? -0.445 10.683 22.830 1.00 57.88 275 ALA A N 1
ATOM 2182 C CA . ALA A 1 275 ? 0.128 11.906 23.391 1.00 57.88 275 ALA A CA 1
ATOM 2183 C C . ALA A 1 275 ? -0.409 12.310 24.778 1.00 57.88 275 ALA A C 1
ATOM 2185 O O . ALA A 1 275 ? 0.185 13.164 25.429 1.00 57.88 275 ALA A O 1
ATOM 2186 N N . SER A 1 276 ? -1.562 11.790 25.214 1.00 62.66 276 SER A N 1
ATOM 2187 C CA . SER A 1 276 ? -2.317 12.405 26.315 1.00 62.66 276 SER A CA 1
ATOM 2188 C C . SER A 1 276 ? -2.169 11.744 27.683 1.00 62.66 276 SER A C 1
ATOM 2190 O O . SER A 1 276 ? -2.802 12.220 28.620 1.00 62.66 276 SER A O 1
ATOM 2192 N N . GLY A 1 277 ? -1.413 10.650 27.824 1.00 60.31 277 GLY A N 1
ATOM 2193 C CA . GLY A 1 277 ? -1.226 9.948 29.105 1.00 60.31 277 GLY A CA 1
ATOM 2194 C C . GLY A 1 277 ? -2.503 9.491 29.830 1.00 60.31 277 GLY A C 1
ATOM 2195 O O . GLY A 1 277 ? -2.443 9.091 30.997 1.00 60.31 277 GLY A O 1
ATOM 2196 N N . ASP A 1 278 ? -3.651 9.549 29.151 1.00 73.94 278 ASP A N 1
ATOM 2197 C CA . ASP A 1 278 ? -4.971 9.183 29.654 1.00 73.94 278 ASP A CA 1
ATOM 2198 C C . ASP A 1 278 ? -5.407 7.868 29.003 1.00 73.94 278 ASP A C 1
ATOM 2200 O O . ASP A 1 278 ? -5.854 7.825 27.855 1.00 73.94 278 ASP A O 1
ATOM 2204 N N . ALA A 1 279 ? -5.241 6.785 29.760 1.00 77.44 279 ALA A N 1
ATOM 2205 C CA . ALA A 1 279 ? -5.581 5.431 29.345 1.00 77.44 279 ALA A CA 1
ATOM 2206 C C . ALA A 1 279 ? -7.098 5.181 29.265 1.00 77.44 279 ALA A C 1
ATOM 2208 O O . ALA A 1 279 ? -7.508 4.205 28.637 1.00 77.44 279 ALA A O 1
ATOM 2209 N N . SER A 1 280 ? -7.940 6.042 29.853 1.00 81.00 280 SER A N 1
ATOM 2210 C CA . SER A 1 280 ? -9.391 5.805 29.951 1.00 81.00 280 SER A CA 1
ATOM 2211 C C . SER A 1 280 ? -10.060 5.642 28.582 1.00 81.00 280 SER A C 1
ATOM 2213 O O . SER A 1 280 ? -10.966 4.829 28.404 1.00 81.00 280 SER A O 1
ATOM 2215 N N . HIS A 1 281 ? -9.562 6.363 27.581 1.00 79.56 281 HIS A N 1
ATOM 2216 C CA . HIS A 1 281 ? -10.033 6.280 26.205 1.00 79.56 281 HIS A CA 1
ATOM 2217 C C . HIS A 1 281 ? -9.738 4.924 25.548 1.00 79.56 281 HIS A C 1
ATOM 2219 O O . HIS A 1 281 ? -10.549 4.442 24.757 1.00 79.56 281 HIS A O 1
ATOM 2225 N N . LEU A 1 282 ? -8.616 4.282 25.892 1.00 82.94 282 LEU A N 1
ATOM 2226 C CA . LEU A 1 282 ? -8.317 2.932 25.414 1.00 82.94 282 LEU A CA 1
ATOM 2227 C C . LEU A 1 282 ? -9.162 1.872 26.105 1.00 82.94 282 LEU A C 1
ATOM 2229 O O . LEU A 1 282 ? -9.603 0.945 25.439 1.00 82.94 282 LEU A O 1
ATOM 2233 N N . LEU A 1 283 ? -9.434 2.022 27.403 1.00 86.38 283 LEU A N 1
ATOM 2234 C CA . LEU A 1 283 ? -10.299 1.082 28.121 1.00 86.38 283 LEU A CA 1
ATOM 2235 C C . LEU A 1 283 ? -11.684 1.010 27.467 1.00 86.38 283 LEU A C 1
ATOM 2237 O O . LEU A 1 283 ? -12.193 -0.075 27.198 1.00 86.38 283 LEU A O 1
ATOM 2241 N N . ARG A 1 284 ? -12.251 2.163 27.087 1.00 85.81 284 ARG A N 1
ATOM 2242 C CA . ARG A 1 284 ? -13.509 2.205 26.324 1.00 85.81 284 ARG A CA 1
ATOM 2243 C C . ARG A 1 284 ? -13.391 1.554 24.947 1.00 85.81 284 ARG A C 1
ATOM 2245 O O . ARG A 1 284 ? -14.364 0.992 24.455 1.00 85.81 284 ARG A O 1
ATOM 2252 N N . LEU A 1 285 ? -12.236 1.654 24.291 1.00 87.69 285 LEU A N 1
ATOM 2253 C CA . LEU A 1 285 ? -12.007 0.969 23.020 1.00 87.69 285 LEU A CA 1
ATOM 2254 C C . LEU A 1 285 ? -11.990 -0.552 23.220 1.00 87.69 285 LEU A C 1
ATOM 2256 O O . LEU A 1 285 ? -12.619 -1.260 22.441 1.00 87.69 285 LEU A O 1
ATOM 2260 N N . PHE A 1 286 ? -11.359 -1.041 24.292 1.00 89.31 286 PHE A N 1
ATOM 2261 C CA . PHE A 1 286 ? -11.307 -2.469 24.617 1.00 89.31 286 PHE A CA 1
ATOM 2262 C C . PHE A 1 286 ? -12.678 -3.059 24.936 1.00 89.31 286 PHE A C 1
ATOM 2264 O O . PHE A 1 286 ? -12.975 -4.169 24.500 1.00 89.31 286 PHE A O 1
ATOM 2271 N N . GLN A 1 287 ? -13.555 -2.292 25.589 1.00 88.75 287 GLN A N 1
ATOM 2272 C CA . GLN A 1 287 ? -14.955 -2.682 25.794 1.00 88.75 287 GLN A CA 1
ATOM 2273 C C . GLN A 1 287 ? -15.701 -2.914 24.467 1.00 88.75 287 GLN A C 1
ATOM 2275 O O . GLN A 1 287 ? -16.595 -3.754 24.398 1.00 88.75 287 GLN A O 1
ATOM 2280 N N . CYS A 1 288 ? -15.321 -2.208 23.396 1.00 88.38 288 CYS A N 1
ATOM 2281 C CA . CYS A 1 288 ? -15.874 -2.404 22.054 1.00 88.38 288 CYS A CA 1
ATOM 2282 C C . CYS A 1 288 ? -15.174 -3.520 21.256 1.00 88.38 288 CYS A C 1
ATOM 2284 O O . CYS A 1 288 ? -15.633 -3.860 20.167 1.00 88.38 288 CYS A O 1
ATOM 2286 N N . THR A 1 289 ? -14.075 -4.088 21.760 1.00 93.25 289 THR A N 1
ATOM 2287 C CA . THR A 1 289 ? -13.276 -5.115 21.074 1.00 93.25 289 THR A CA 1
ATOM 2288 C C . THR A 1 289 ? -13.056 -6.338 21.972 1.00 93.25 289 THR A C 1
ATOM 2290 O O . THR A 1 289 ? -11.916 -6.635 22.335 1.00 93.25 289 THR A O 1
ATOM 2293 N N . PRO A 1 290 ? -14.115 -7.097 22.314 1.00 93.38 290 PRO A N 1
ATOM 2294 C CA . PRO A 1 290 ? -14.005 -8.250 23.216 1.00 93.38 290 PRO A CA 1
ATOM 2295 C C . PRO A 1 290 ? -13.153 -9.400 22.651 1.00 93.38 290 PRO A C 1
ATOM 2297 O O . PRO A 1 290 ? -12.756 -10.296 23.386 1.00 93.38 290 PRO A O 1
ATOM 2300 N N . HIS A 1 291 ? -12.868 -9.387 21.346 1.00 95.44 291 HIS A N 1
ATOM 2301 C CA . HIS A 1 291 ? -12.051 -10.393 20.662 1.00 95.44 291 HIS A CA 1
ATOM 2302 C C . HIS A 1 291 ? -10.580 -9.986 20.499 1.00 95.44 291 HIS A C 1
ATOM 2304 O O . HIS A 1 291 ? -9.836 -10.685 19.813 1.00 95.44 291 HIS A O 1
ATOM 2310 N N . LEU A 1 292 ? -10.157 -8.866 21.091 1.00 95.75 292 LEU A N 1
ATOM 2311 C CA . LEU A 1 292 ? -8.789 -8.382 20.963 1.00 95.75 292 LEU A CA 1
ATOM 2312 C C . LEU A 1 292 ? -7.818 -9.333 21.681 1.00 95.75 292 LEU A C 1
ATOM 2314 O O . LEU A 1 292 ? -7.809 -9.420 22.906 1.00 95.75 292 LEU A O 1
ATOM 2318 N N . THR A 1 293 ? -6.977 -10.029 20.917 1.00 96.06 293 THR A N 1
ATOM 2319 C CA . THR A 1 293 ? -5.968 -10.968 21.435 1.00 96.06 293 THR A CA 1
ATOM 2320 C C . THR A 1 293 ? -4.571 -10.369 21.469 1.00 96.06 293 THR A C 1
ATOM 2322 O O . THR A 1 293 ? -3.690 -10.871 22.164 1.00 96.06 293 THR A O 1
ATOM 2325 N N . THR A 1 294 ? -4.319 -9.335 20.669 1.00 96.12 294 THR A N 1
ATOM 2326 C CA . THR A 1 294 ? -2.987 -8.752 20.522 1.00 96.12 294 THR A CA 1
ATOM 2327 C C . THR A 1 294 ? -3.068 -7.236 20.542 1.00 96.12 294 THR A C 1
ATOM 2329 O O . THR A 1 294 ? -3.677 -6.612 19.676 1.00 96.12 294 THR A O 1
ATOM 2332 N N . LEU A 1 295 ? -2.410 -6.646 21.536 1.00 92.56 295 LEU A N 1
ATOM 2333 C CA . LEU A 1 295 ? -2.247 -5.209 21.677 1.00 92.56 295 LEU A CA 1
ATOM 2334 C C . LEU A 1 295 ? -0.763 -4.869 21.524 1.00 92.56 295 LEU A C 1
ATOM 2336 O O . LEU A 1 295 ? 0.048 -5.170 22.398 1.00 92.56 295 LEU A O 1
ATOM 2340 N N . GLY A 1 296 ? -0.405 -4.264 20.396 1.00 91.81 296 GLY A N 1
ATOM 2341 C CA . GLY A 1 296 ? 0.931 -3.737 20.160 1.00 91.81 296 GLY A CA 1
ATOM 2342 C C . GLY A 1 296 ? 0.989 -2.268 20.542 1.00 91.81 296 GLY A C 1
ATOM 2343 O O . GLY A 1 296 ? 0.253 -1.450 19.998 1.00 91.81 296 GLY A O 1
ATOM 2344 N N . ILE A 1 297 ? 1.887 -1.916 21.453 1.00 87.06 297 ILE A N 1
ATOM 2345 C CA . ILE A 1 297 ? 2.113 -0.528 21.849 1.00 87.06 297 ILE A CA 1
ATOM 2346 C C . ILE A 1 297 ? 3.576 -0.192 21.589 1.00 87.06 297 ILE A C 1
ATOM 2348 O O . ILE A 1 297 ? 4.466 -0.911 22.048 1.00 87.06 297 ILE A O 1
ATOM 2352 N N . ARG A 1 298 ? 3.842 0.885 20.847 1.00 85.88 298 ARG A N 1
ATOM 2353 C CA . ARG A 1 298 ? 5.204 1.422 20.666 1.00 85.88 298 ARG A CA 1
ATOM 2354 C C . ARG A 1 298 ? 5.302 2.804 21.298 1.00 85.88 298 ARG A C 1
ATOM 2356 O O . ARG A 1 298 ? 4.288 3.360 21.669 1.00 85.88 298 ARG A O 1
ATOM 2363 N N . TYR A 1 299 ? 6.520 3.297 21.513 1.00 81.69 299 TYR A N 1
ATOM 2364 C CA . TYR A 1 299 ? 6.843 4.670 21.949 1.00 81.69 299 TYR A CA 1
ATOM 2365 C C . TYR A 1 299 ? 6.086 5.251 23.163 1.00 81.69 299 TYR A C 1
ATOM 2367 O O . TYR A 1 299 ? 6.077 6.465 23.357 1.00 81.69 299 TYR A O 1
ATOM 2375 N N . TRP A 1 300 ? 5.492 4.420 24.018 1.00 80.88 300 TRP A N 1
ATOM 2376 C CA . TRP A 1 300 ? 4.868 4.878 25.259 1.00 80.88 300 TRP A CA 1
ATOM 2377 C C . TRP A 1 300 ? 5.884 5.054 26.375 1.00 80.88 300 TRP A C 1
ATOM 2379 O O . TRP A 1 300 ? 6.856 4.300 26.484 1.00 80.88 300 TRP A O 1
ATOM 2389 N N . SER A 1 301 ? 5.625 6.020 27.255 1.00 82.25 301 SER A N 1
ATOM 2390 C CA . SER A 1 301 ? 6.423 6.157 28.464 1.00 82.25 301 SER A CA 1
ATOM 2391 C C . SER A 1 301 ? 6.086 5.046 29.472 1.00 82.25 301 SER A C 1
ATOM 2393 O O . SER A 1 301 ? 4.947 4.582 29.579 1.00 82.25 301 SER A O 1
ATOM 2395 N N . SER A 1 302 ? 7.083 4.626 30.257 1.00 84.81 302 SER A N 1
ATOM 2396 C CA . SER A 1 302 ? 6.906 3.617 31.316 1.00 84.81 302 SER A CA 1
ATOM 2397 C C . SER A 1 302 ? 5.766 3.948 32.309 1.00 84.81 302 SER A C 1
ATOM 2399 O O . SER A 1 302 ? 4.979 3.049 32.631 1.00 84.81 302 SER A O 1
ATOM 2401 N N . PRO A 1 303 ? 5.576 5.212 32.754 1.00 85.19 303 PRO A N 1
ATOM 2402 C CA . PRO A 1 303 ? 4.459 5.570 33.631 1.00 85.19 303 PRO A CA 1
ATOM 2403 C C . PRO A 1 303 ? 3.073 5.355 33.008 1.00 85.19 303 PRO A C 1
ATOM 2405 O O . PRO A 1 303 ? 2.148 4.951 33.712 1.00 85.19 303 PRO A O 1
ATOM 2408 N N . GLU A 1 304 ? 2.911 5.615 31.711 1.00 81.81 304 GLU A N 1
ATOM 2409 C CA . GLU A 1 304 ? 1.633 5.453 31.002 1.00 81.81 304 GLU A CA 1
ATOM 2410 C C . GLU A 1 304 ? 1.280 3.980 30.824 1.00 81.81 304 GLU A C 1
ATOM 2412 O O . GLU A 1 304 ? 0.159 3.578 31.138 1.00 81.81 304 GLU A O 1
ATOM 2417 N N . LEU A 1 305 ? 2.258 3.161 30.424 1.00 84.94 305 LEU A N 1
ATOM 2418 C CA . LEU A 1 305 ? 2.099 1.706 30.370 1.00 84.94 305 LEU A CA 1
ATOM 2419 C C . LEU A 1 305 ? 1.725 1.146 31.745 1.00 84.94 305 LEU A C 1
ATOM 2421 O O . LEU A 1 305 ? 0.792 0.360 31.863 1.00 84.94 305 LEU A O 1
ATOM 2425 N N . SER A 1 306 ? 2.384 1.619 32.805 1.00 87.19 306 SER A N 1
ATOM 2426 C CA . SER A 1 306 ? 2.089 1.192 34.178 1.00 87.19 306 SER A CA 1
ATOM 2427 C C . SER A 1 306 ? 0.680 1.582 34.642 1.00 87.19 306 SER A C 1
ATOM 2429 O O . SER A 1 306 ? 0.099 0.898 35.482 1.00 87.19 306 SER A O 1
ATOM 2431 N N . LYS A 1 307 ? 0.120 2.696 34.152 1.00 86.31 307 LYS A N 1
ATOM 2432 C CA . LYS A 1 307 ? -1.279 3.075 34.422 1.00 86.31 307 LYS A CA 1
ATOM 2433 C C . LYS A 1 307 ? -2.252 2.188 33.647 1.00 86.31 307 LYS A C 1
ATOM 2435 O O . LYS A 1 307 ? -3.216 1.718 34.236 1.00 86.31 307 LYS A O 1
ATOM 2440 N N . LEU A 1 308 ? -1.975 1.936 32.368 1.00 85.94 308 LEU A N 1
ATOM 2441 C CA . LEU A 1 308 ? -2.805 1.080 31.522 1.00 85.94 308 LEU A CA 1
ATOM 2442 C C . LEU A 1 308 ? -2.868 -0.353 32.063 1.00 85.94 308 LEU A C 1
ATOM 2444 O O . LEU A 1 308 ? -3.958 -0.887 32.226 1.00 85.94 308 LEU A O 1
ATOM 2448 N N . CYS A 1 309 ? -1.721 -0.949 32.400 1.00 88.44 309 CYS A N 1
ATOM 2449 C CA . CYS A 1 309 ? -1.668 -2.302 32.955 1.00 88.44 309 CYS A CA 1
ATOM 2450 C C . CYS A 1 309 ? -2.432 -2.419 34.279 1.00 88.44 309 CYS A C 1
ATOM 2452 O O . CYS A 1 309 ? -3.079 -3.433 34.508 1.00 88.44 309 CYS A O 1
ATOM 2454 N N . ARG A 1 310 ? -2.379 -1.391 35.141 1.00 89.94 310 ARG A N 1
ATOM 2455 C CA . ARG A 1 310 ? -3.160 -1.370 36.388 1.00 89.94 310 ARG A CA 1
ATOM 2456 C C . ARG A 1 310 ? -4.657 -1.319 36.118 1.00 89.94 310 ARG A C 1
ATOM 2458 O O . ARG A 1 310 ? -5.377 -2.133 36.670 1.00 89.94 310 ARG A O 1
ATOM 2465 N N . ALA A 1 311 ? -5.100 -0.433 35.229 1.00 87.12 311 ALA A N 1
ATOM 2466 C CA . ALA A 1 311 ? -6.514 -0.341 34.883 1.00 87.12 311 ALA A CA 1
ATOM 2467 C C . ALA A 1 311 ? -7.044 -1.638 34.245 1.00 87.12 311 ALA A C 1
ATOM 2469 O O . ALA A 1 311 ? -8.122 -2.100 34.590 1.00 87.12 311 ALA A O 1
ATOM 2470 N N . LEU A 1 312 ? -6.250 -2.280 33.382 1.00 86.19 312 LEU A N 1
ATOM 2471 C CA . LEU A 1 312 ? -6.592 -3.587 32.811 1.00 86.19 312 LEU A CA 1
ATOM 2472 C C . LEU A 1 312 ? -6.663 -4.704 33.861 1.00 86.19 312 LEU A C 1
ATOM 2474 O O . LEU A 1 312 ? -7.427 -5.642 33.678 1.00 86.19 312 LEU A O 1
ATOM 2478 N N . ALA A 1 313 ? -5.869 -4.627 34.931 1.00 87.94 313 ALA A N 1
ATOM 2479 C CA . ALA A 1 313 ? -5.904 -5.601 36.021 1.00 87.94 313 ALA A CA 1
ATOM 2480 C C . ALA A 1 313 ? -7.078 -5.386 36.992 1.00 87.94 313 ALA A C 1
ATOM 2482 O O . ALA A 1 313 ? -7.413 -6.304 37.729 1.00 87.94 313 ALA A O 1
ATOM 2483 N N . GLU A 1 314 ? -7.664 -4.186 37.026 1.00 88.62 314 GLU A N 1
ATOM 2484 C CA . GLU A 1 314 ? -8.829 -3.859 37.861 1.00 88.62 314 GLU A CA 1
ATOM 2485 C C . GLU A 1 314 ? -10.164 -4.187 37.163 1.00 88.62 314 GLU A C 1
ATOM 2487 O O . GLU A 1 314 ? -11.143 -4.478 37.846 1.00 88.62 314 GLU A O 1
ATOM 2492 N N . ASP A 1 315 ? -10.197 -4.164 35.824 1.00 73.69 315 ASP A N 1
ATOM 2493 C CA . ASP A 1 315 ? -11.395 -4.419 35.001 1.00 73.69 315 ASP A CA 1
ATOM 2494 C C . ASP A 1 315 ? -11.563 -5.895 34.548 1.00 73.69 315 ASP A C 1
ATOM 2496 O O . ASP A 1 315 ? -12.591 -6.229 33.950 1.00 73.69 315 ASP A O 1
ATOM 2500 N N . LEU A 1 316 ? -10.576 -6.771 34.801 1.00 58.06 316 LEU A N 1
ATOM 2501 C CA . LEU A 1 316 ? -10.596 -8.220 34.503 1.00 58.06 316 LEU A CA 1
ATOM 2502 C C . LEU A 1 316 ? -10.872 -9.058 35.758 1.00 58.06 316 LEU A C 1
ATOM 2504 O O . LEU A 1 316 ? -11.651 -10.032 35.638 1.00 58.06 316 LEU A O 1
#

Mean predicted aligned error: 8.8 Å

Solvent-accessible surface area (backbone atoms only — not comparable to full-atom values): 17526 Å² total; per-residue (Å²): 139,84,85,84,76,87,54,66,96,90,55,88,84,85,83,88,78,72,101,67,92,78,73,56,73,62,73,70,89,56,62,87,89,60,65,79,75,45,51,46,54,54,75,100,55,77,76,50,44,62,52,48,52,55,50,54,62,73,50,62,87,56,66,39,42,38,35,46,38,40,91,60,80,66,89,49,74,58,57,54,56,53,48,76,51,26,57,31,29,26,38,43,32,40,35,28,28,52,75,54,45,62,74,47,52,82,28,45,77,28,22,72,47,23,29,35,42,34,47,31,46,54,59,82,68,91,77,73,81,69,70,42,72,49,54,36,48,30,53,24,90,45,35,27,35,43,36,42,32,36,79,47,69,77,55,87,66,25,41,49,47,52,58,20,32,32,43,32,29,78,46,31,53,46,59,66,44,65,71,58,57,59,47,23,66,47,28,29,34,41,34,40,17,46,42,83,92,48,64,69,90,60,93,61,70,45,70,41,70,50,23,30,36,41,34,42,41,48,37,100,34,56,57,64,54,41,70,32,39,28,38,47,45,28,32,34,42,34,42,37,61,60,55,23,81,76,54,51,73,57,54,42,53,40,51,49,51,29,42,66,72,17,69,32,66,37,29,33,43,33,41,27,42,68,74,72,74,62,52,66,55,54,55,59,43,45,73,75,31,84,58,55,78,41,79,44,76,39,86,66,56,70,72,47,52,56,50,40,56,49,53,56,65,74,79,107

Sequence (316 aa):
MTYVMRGAPGCWRWYALGGEILLYLLLVCGPPSVWLHGRIVIADCTLMVSTLQTYLSRSASCPLSFTFASRSSSSHLLLDVLVSHSERWMNVAFDMPSCLYQSLTPIHNRLPLLRSLSLKNATTLQNESIRSDLSSFQFAPRLQELTLCGSWNVIQDSFPWHQLTYFCDEGGKCTPPLDMLLSMSRLEELIYRPAAKYILTTSEVYVLPQLKRIRILSGCHLNAFLDSVSTPSVQEITLDDMCFRYETKCVTQVLQNLLTRSRTCLMTLNIDYLASGDASHLLRLFQCTPHLTTLGIRYWSSPELSKLCRALAEDL

Foldseek 3Di:
DDDDDDDDPPDDDDDDDDDDDDFDQPPPPDPLVVPDDTEGEDDADPVVLVVVVVVVVVNPLAADAYEYEDADLDDGSNLLVVLVVQLRYAAYHYHEALNCLVSNQSLALRAARHAHYHYHHNDPPQPPPPARQLLSALNNVRHAYYHYHDAHPDDLRSHQQCRHQYYAYPHLNNAPAPVSLLSNQNHQEYHHEHDPVRLDPDQAAAENANHAEYEYEDDPCPLSVLNRYAYLNHAEYAYDDRNAPPPPLSVLVSLLNNCVRNVHAHAYYAYEDHPPLDCVSVVVSCVSHVNHNYYHYHDDDPSSVVVNVVVVVVVD

pLDDT: mean 80.43, std 19.83, range [22.06, 98.5]